Protein AF-A0A376P4E6-F1 (afdb_monomer)

Radius of gyration: 23.2 Å; Cα contacts (8 Å, |Δi|>4): 238; chains: 1; bounding box: 49×42×71 Å

Mean predicted aligned error: 12.12 Å

Organism: Escherichia coli (NCBI:txid562)

Nearest PDB structures (foldseek):
  1id1-assembly1_B  TM=9.790E-01  e=9.987E-16  Escherichia coli
  5bki-assembly1_A  TM=5.751E-01  e=8.518E-11  Methanothermobacter thermautotrophicus
  8djb-assembly1_A  TM=5.563E-01  e=1.563E-10  Methanothermobacter thermautotrophicus
  2fy8-assembly1_B  TM=8.900E-01  e=3.506E-06  Methanothermobacter thermautotrophicus
  4g65-assembly1_B  TM=8.650E-01  e=2.039E-05  Vibrio vulnificus CMCP6

Structure (mmCIF, N/CA/C/O backbone):
data_AF-A0A376P4E6-F1
#
_entry.id   AF-A0A376P4E6-F1
#
loop_
_atom_site.group_PDB
_atom_site.id
_atom_site.type_symbol
_atom_site.label_atom_id
_atom_site.label_alt_id
_atom_site.label_comp_id
_atom_site.label_asym_id
_atom_site.label_entity_id
_atom_site.label_seq_id
_atom_site.pdbx_PDB_ins_code
_atom_site.Cartn_x
_atom_site.Cartn_y
_atom_site.Cartn_z
_atom_site.occupancy
_atom_site.B_iso_or_equiv
_atom_site.auth_seq_id
_atom_site.auth_comp_id
_atom_site.auth_asym_id
_atom_site.auth_atom_id
_atom_site.pdbx_PDB_model_num
ATOM 1 N N . MET A 1 1 ? 19.176 -7.764 -34.839 1.00 84.12 1 MET A N 1
ATOM 2 C CA . MET A 1 1 ? 20.233 -7.385 -33.876 1.00 84.12 1 MET A CA 1
ATOM 3 C C . MET A 1 1 ? 20.511 -5.886 -33.895 1.00 84.12 1 MET A C 1
ATOM 5 O O . MET A 1 1 ? 20.269 -5.263 -32.879 1.00 84.12 1 MET A O 1
ATOM 9 N N . THR A 1 2 ? 20.888 -5.282 -35.027 1.00 88.38 2 THR A N 1
ATOM 10 C CA . THR A 1 2 ? 21.211 -3.839 -35.144 1.00 88.38 2 THR A CA 1
ATOM 11 C C . THR A 1 2 ? 20.089 -2.891 -34.699 1.00 88.38 2 THR A C 1
ATOM 13 O O . THR A 1 2 ? 20.332 -1.985 -33.915 1.00 88.38 2 THR A O 1
ATOM 16 N N . ALA A 1 3 ? 18.842 -3.131 -35.126 1.00 87.06 3 ALA A N 1
ATOM 17 C CA . ALA A 1 3 ? 17.702 -2.308 -34.703 1.00 87.06 3 ALA A CA 1
ATOM 18 C C . ALA A 1 3 ? 17.392 -2.448 -33.201 1.00 87.06 3 ALA A C 1
ATOM 20 O O . ALA A 1 3 ? 17.096 -1.463 -32.541 1.00 87.06 3 ALA A O 1
ATOM 21 N N . PHE A 1 4 ? 17.505 -3.664 -32.658 1.00 89.06 4 PHE A N 1
ATOM 22 C CA . PHE A 1 4 ? 17.272 -3.941 -31.238 1.00 89.06 4 PHE A CA 1
ATOM 23 C C . PHE A 1 4 ? 18.336 -3.285 -30.348 1.00 89.06 4 PHE A C 1
ATOM 25 O O . PHE A 1 4 ? 18.002 -2.666 -29.345 1.00 89.06 4 PHE A O 1
ATOM 32 N N . TYR A 1 5 ? 19.602 -3.369 -30.761 1.00 92.25 5 TYR A N 1
ATOM 33 C CA . TYR A 1 5 ? 20.725 -2.678 -30.132 1.00 92.25 5 TYR A CA 1
ATOM 34 C C . TYR A 1 5 ? 20.514 -1.155 -30.131 1.00 92.25 5 TYR A C 1
ATOM 36 O O . TYR A 1 5 ? 20.486 -0.552 -29.064 1.00 92.25 5 TYR A O 1
ATOM 44 N N . PHE A 1 6 ? 20.206 -0.563 -31.293 1.00 90.75 6 PHE A N 1
ATOM 45 C CA . PHE A 1 6 ? 1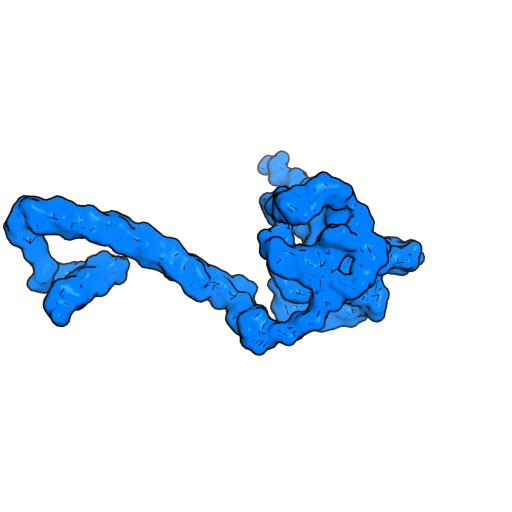9.899 0.867 -31.403 1.00 90.75 6 PHE A CA 1
ATOM 46 C C . PHE A 1 6 ? 18.735 1.289 -30.491 1.00 90.75 6 PHE A C 1
ATOM 48 O O . PHE A 1 6 ? 18.802 2.328 -29.834 1.00 90.75 6 PHE A O 1
ATOM 55 N N . SER A 1 7 ? 17.671 0.480 -30.409 1.00 87.81 7 SER A N 1
ATOM 56 C CA . SER A 1 7 ? 16.542 0.748 -29.513 1.00 87.81 7 SER A CA 1
ATOM 57 C C . SER A 1 7 ? 16.945 0.735 -28.039 1.00 87.81 7 SER A C 1
ATOM 59 O O . SER A 1 7 ? 16.553 1.647 -27.316 1.00 87.81 7 SER A O 1
ATOM 61 N N . ILE A 1 8 ? 17.729 -0.255 -27.597 1.00 88.19 8 ILE A N 1
ATOM 62 C CA . ILE A 1 8 ? 18.174 -0.356 -26.200 1.00 88.19 8 ILE A CA 1
ATOM 63 C C . ILE A 1 8 ? 19.021 0.853 -25.809 1.00 88.19 8 ILE A C 1
ATOM 65 O O . ILE A 1 8 ? 18.739 1.465 -24.786 1.00 88.19 8 ILE A O 1
ATOM 69 N N . GLU A 1 9 ? 20.003 1.236 -26.622 1.00 89.50 9 GLU A N 1
ATOM 70 C CA . GLU A 1 9 ? 20.914 2.343 -26.295 1.00 89.50 9 GLU A CA 1
ATOM 71 C C . GLU A 1 9 ? 20.232 3.700 -26.266 1.00 89.50 9 GLU A C 1
ATOM 73 O O . GLU A 1 9 ? 20.570 4.574 -25.464 1.00 89.50 9 GLU A O 1
ATOM 78 N N . THR A 1 10 ? 19.255 3.861 -27.152 1.00 87.69 10 THR A N 1
ATOM 79 C CA . THR A 1 10 ? 18.413 5.046 -27.217 1.00 87.69 10 THR A CA 1
ATOM 80 C C . THR A 1 10 ? 17.489 5.117 -25.995 1.00 87.69 10 THR A C 1
ATOM 82 O O . THR A 1 10 ? 17.371 6.171 -25.373 1.00 87.69 10 THR A O 1
ATOM 85 N N . MET A 1 11 ? 16.871 3.996 -25.600 1.00 84.38 11 MET A N 1
ATOM 86 C CA . MET A 1 11 ? 16.003 3.909 -24.416 1.00 84.38 11 MET A CA 1
ATOM 87 C C . MET A 1 11 ? 16.770 4.060 -23.098 1.00 84.38 11 MET A C 1
ATOM 89 O O . MET A 1 11 ? 16.261 4.680 -22.169 1.00 84.38 11 MET A O 1
ATOM 93 N N . SER A 1 12 ? 17.992 3.530 -23.011 1.00 84.00 12 SER A N 1
ATOM 94 C CA . SER A 1 12 ? 18.867 3.667 -21.843 1.00 84.00 12 SER A CA 1
ATOM 95 C C . SER A 1 12 ? 19.575 5.019 -21.778 1.00 84.00 12 SER A C 1
ATOM 97 O O . SER A 1 12 ? 20.370 5.241 -20.866 1.00 84.00 12 SER A O 1
ATOM 99 N N . THR A 1 13 ? 19.310 5.921 -22.730 1.00 86.06 13 THR A N 1
ATOM 100 C CA . THR A 1 13 ? 19.919 7.258 -22.845 1.00 86.06 13 THR A CA 1
ATOM 101 C C . THR A 1 13 ? 21.449 7.250 -22.990 1.00 86.06 13 THR A C 1
ATOM 103 O O . THR A 1 13 ? 22.102 8.242 -22.685 1.00 86.06 13 THR A O 1
ATOM 106 N N . VAL A 1 14 ? 22.029 6.139 -23.466 1.00 91.38 14 VAL A N 1
ATOM 107 C CA . VAL A 1 14 ? 23.483 6.000 -23.675 1.00 91.38 14 VAL A CA 1
ATOM 108 C C . VAL A 1 14 ? 23.898 6.670 -24.982 1.00 91.38 14 VAL A C 1
ATOM 110 O O . VAL A 1 14 ? 24.756 7.545 -24.973 1.00 91.38 14 VAL A O 1
ATOM 113 N N . GLY A 1 15 ? 23.268 6.264 -26.093 1.00 88.06 15 GLY A N 1
ATOM 114 C CA . GLY A 1 15 ? 23.436 6.866 -27.418 1.00 88.06 15 GLY A CA 1
ATOM 115 C C . GLY A 1 15 ? 24.882 6.969 -27.917 1.00 88.06 15 GLY A C 1
ATOM 116 O O . GLY A 1 15 ? 25.361 8.080 -28.132 1.00 88.06 15 GLY A O 1
ATOM 117 N N . TYR A 1 16 ? 25.563 5.845 -28.175 1.00 91.38 16 TYR A N 1
ATOM 118 C CA . TYR A 1 16 ? 26.946 5.868 -28.688 1.00 91.38 16 TYR A CA 1
ATOM 119 C C . TYR A 1 16 ? 27.101 6.575 -30.042 1.00 91.38 16 TYR A C 1
ATOM 121 O O . TYR A 1 16 ? 28.196 7.031 -30.372 1.00 91.38 16 TYR A O 1
ATOM 129 N N . GLY A 1 17 ? 26.018 6.688 -30.818 1.00 89.06 17 GLY A N 1
ATOM 130 C CA . GLY A 1 17 ? 26.009 7.408 -32.093 1.00 89.06 17 GLY A CA 1
ATOM 131 C C . GLY A 1 17 ? 26.655 6.640 -33.249 1.00 89.06 17 GLY A C 1
ATOM 132 O O . GLY A 1 17 ? 26.939 7.223 -34.292 1.00 89.06 17 GLY A O 1
ATOM 133 N N . ASP A 1 18 ? 26.870 5.340 -33.081 1.00 92.25 18 ASP A N 1
ATOM 134 C CA . ASP A 1 18 ? 27.355 4.412 -34.104 1.00 92.25 18 ASP A CA 1
ATOM 135 C C . ASP A 1 18 ? 26.270 4.047 -35.137 1.00 92.25 18 ASP A C 1
ATOM 137 O O . ASP A 1 18 ? 26.575 3.779 -36.300 1.00 92.25 18 ASP A O 1
ATOM 141 N N . ILE A 1 19 ? 24.996 4.099 -34.742 1.00 91.88 19 ILE A N 1
ATOM 142 C CA . ILE A 1 19 ? 23.830 3.971 -35.620 1.00 91.88 19 ILE A CA 1
ATOM 143 C C . ILE A 1 19 ? 22.987 5.238 -35.498 1.00 91.88 19 ILE A C 1
ATOM 145 O O . ILE A 1 19 ? 22.515 5.583 -34.418 1.00 91.88 19 ILE A O 1
ATOM 149 N N . VAL A 1 20 ? 22.763 5.927 -36.620 1.00 91.69 20 VAL A N 1
ATOM 150 C CA . VAL A 1 20 ? 21.999 7.182 -36.658 1.00 91.69 20 VAL A CA 1
ATOM 151 C C . VAL A 1 20 ? 21.041 7.232 -37.852 1.00 91.69 20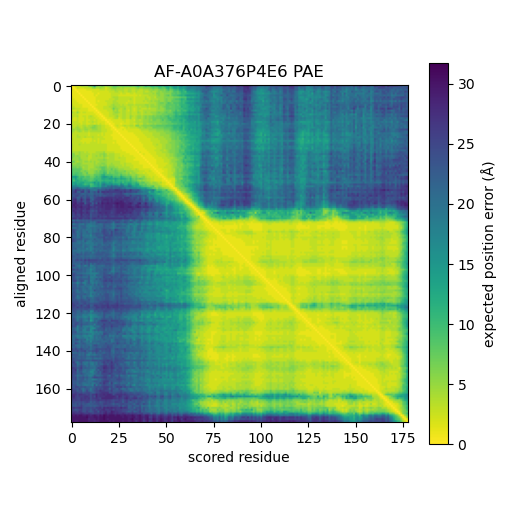 VAL A C 1
ATOM 153 O O . VAL A 1 20 ? 21.363 6.724 -38.930 1.00 91.69 20 VAL A O 1
ATOM 156 N N . PRO A 1 21 ? 19.857 7.856 -37.708 1.00 91.19 21 PRO A N 1
ATOM 157 C CA . PRO A 1 21 ? 18.937 8.047 -38.822 1.00 91.19 21 PRO A CA 1
ATOM 158 C C . PRO A 1 21 ? 19.504 9.047 -39.841 1.00 91.19 21 PRO A C 1
ATOM 160 O O . PRO A 1 21 ? 19.729 10.226 -39.546 1.00 91.19 21 PRO A O 1
ATOM 163 N N . VAL A 1 22 ? 19.707 8.574 -41.071 1.00 93.88 22 VAL A N 1
ATOM 164 C CA . VAL A 1 22 ? 20.304 9.371 -42.155 1.00 93.88 22 VAL A CA 1
ATOM 165 C C . VAL A 1 22 ? 19.280 10.165 -42.970 1.00 93.88 22 VAL A C 1
ATOM 167 O O . VAL A 1 22 ? 19.623 11.221 -43.494 1.00 93.88 22 VAL A O 1
ATOM 170 N N . SER A 1 23 ? 18.025 9.707 -43.054 1.00 95.75 23 SER A N 1
ATOM 171 C CA . SER A 1 23 ? 16.950 10.413 -43.765 1.00 95.75 23 SER A CA 1
ATOM 172 C C . SER A 1 23 ? 16.075 11.240 -42.823 1.00 95.75 23 SER A C 1
ATOM 174 O O . SER A 1 23 ? 15.954 10.948 -41.633 1.00 95.75 23 SER A O 1
ATOM 176 N N . GLU A 1 24 ? 15.414 12.261 -43.367 1.00 94.00 24 GLU A N 1
ATOM 177 C CA . GLU A 1 24 ? 14.488 13.114 -42.612 1.00 94.00 24 GLU A CA 1
ATOM 178 C C . GLU A 1 24 ? 13.300 12.318 -42.048 1.00 94.00 24 GLU A C 1
ATOM 180 O O . GLU A 1 24 ? 12.954 12.452 -40.874 1.00 94.00 24 GLU A O 1
ATOM 185 N N . SER A 1 25 ? 12.743 11.400 -42.843 1.00 94.50 25 SER A N 1
ATOM 186 C CA . SER A 1 25 ? 11.669 10.506 -42.402 1.00 94.50 25 SER A CA 1
ATOM 187 C C . SER A 1 25 ? 12.111 9.566 -41.278 1.00 94.50 25 SER A C 1
ATOM 189 O O . SER A 1 25 ? 11.370 9.367 -40.316 1.00 94.50 25 SER A O 1
ATOM 191 N N . ALA A 1 26 ? 13.335 9.032 -41.353 1.00 91.88 26 ALA A N 1
ATOM 192 C CA . ALA A 1 26 ? 13.897 8.200 -40.296 1.00 91.88 26 ALA A CA 1
ATOM 193 C C . ALA A 1 26 ? 14.130 9.007 -39.013 1.00 91.88 26 ALA A C 1
ATOM 195 O O . ALA A 1 26 ? 13.860 8.501 -37.931 1.00 91.88 26 ALA A O 1
ATOM 196 N N . ARG A 1 27 ? 14.563 10.273 -39.114 1.00 93.38 27 ARG A N 1
ATOM 197 C CA . ARG A 1 27 ? 14.746 11.156 -37.949 1.00 93.38 27 ARG A CA 1
ATOM 198 C C . ARG A 1 27 ? 13.433 11.407 -37.218 1.00 93.38 27 ARG A C 1
ATOM 200 O O . ARG A 1 27 ? 13.384 11.239 -36.003 1.00 93.38 27 ARG A O 1
ATOM 207 N N . LEU A 1 28 ? 12.371 11.757 -37.946 1.00 95.44 28 LEU A N 1
ATOM 208 C CA . LEU A 1 28 ? 11.043 11.969 -37.358 1.00 95.44 28 LEU A CA 1
ATOM 209 C C . LEU A 1 28 ? 10.513 10.698 -36.684 1.00 95.44 28 LEU A C 1
ATOM 211 O O . LEU A 1 28 ? 10.008 10.753 -35.562 1.00 95.44 28 LEU A O 1
ATOM 215 N N . PHE A 1 29 ? 10.695 9.544 -37.328 1.00 92.69 29 PHE A N 1
ATOM 216 C CA . PHE A 1 29 ? 10.347 8.257 -36.738 1.00 92.69 29 PHE A CA 1
ATOM 217 C C . PHE A 1 29 ? 11.143 7.984 -35.452 1.00 92.69 29 PHE A C 1
ATOM 219 O O . PHE A 1 29 ? 10.548 7.717 -34.410 1.00 92.69 29 PHE A O 1
ATOM 226 N N . THR A 1 30 ? 12.470 8.125 -35.477 1.00 91.44 30 THR A N 1
ATOM 227 C CA . THR A 1 30 ? 13.335 7.930 -34.304 1.00 91.44 30 THR A CA 1
ATOM 228 C C . THR A 1 30 ? 12.948 8.845 -33.141 1.00 91.44 30 THR A C 1
ATOM 230 O O . THR A 1 30 ? 12.875 8.370 -32.010 1.00 91.44 30 THR A O 1
ATOM 233 N N . ILE A 1 31 ? 12.635 10.121 -33.398 1.00 92.62 31 ILE A N 1
ATOM 234 C CA . ILE A 1 31 ? 12.167 11.061 -32.365 1.00 92.62 31 ILE A CA 1
ATOM 235 C C . ILE A 1 31 ? 10.884 10.545 -31.700 1.00 92.62 31 ILE A C 1
ATOM 237 O O . ILE A 1 31 ? 10.791 10.543 -30.473 1.00 92.62 31 ILE A O 1
ATOM 241 N N . SER A 1 32 ? 9.917 10.056 -32.485 1.00 92.88 32 SER A N 1
ATOM 242 C CA . SER A 1 32 ? 8.677 9.498 -31.927 1.00 92.88 32 SER A CA 1
ATOM 243 C C . SER A 1 32 ? 8.934 8.268 -31.045 1.00 92.88 32 SER A C 1
ATOM 245 O O . SER A 1 32 ? 8.389 8.176 -29.945 1.00 92.88 32 SER A O 1
ATOM 247 N N . VAL A 1 33 ? 9.838 7.374 -31.468 1.00 88.69 33 VAL A N 1
ATOM 248 C CA . VAL A 1 33 ? 10.219 6.177 -30.704 1.00 88.69 33 VAL A CA 1
ATOM 249 C C . VAL A 1 33 ? 10.932 6.543 -29.404 1.00 88.69 33 VAL A C 1
ATOM 251 O O . VAL A 1 33 ? 10.656 5.921 -28.383 1.00 88.69 33 VAL A O 1
ATOM 254 N N . ILE A 1 34 ? 11.805 7.556 -29.408 1.00 90.44 34 ILE A N 1
ATOM 255 C CA . ILE A 1 34 ? 12.483 8.047 -28.197 1.00 90.44 34 ILE A CA 1
ATOM 256 C C . ILE A 1 34 ? 11.461 8.508 -27.159 1.00 90.44 34 ILE A C 1
ATOM 258 O O . ILE A 1 34 ? 11.499 8.057 -26.016 1.00 90.44 34 ILE A O 1
ATOM 262 N N . ILE A 1 35 ? 10.532 9.382 -27.559 1.00 90.69 35 ILE A N 1
ATOM 263 C CA . ILE A 1 35 ? 9.545 9.966 -26.644 1.00 90.69 35 ILE A CA 1
ATOM 264 C C . ILE A 1 35 ? 8.664 8.863 -26.048 1.00 90.69 35 ILE A C 1
ATOM 266 O O . ILE A 1 35 ? 8.563 8.749 -24.827 1.00 90.69 35 ILE A O 1
ATOM 270 N N . SER A 1 36 ? 8.076 8.007 -26.890 1.00 89.62 36 SER A N 1
ATOM 271 C CA . SER A 1 36 ? 7.239 6.901 -26.414 1.00 89.62 36 SER A CA 1
ATOM 272 C C . SER A 1 36 ? 8.034 5.891 -25.581 1.00 89.62 36 SER A C 1
ATOM 274 O O . SER A 1 36 ? 7.551 5.425 -24.549 1.00 89.62 36 SER A O 1
ATOM 276 N N . GLY A 1 37 ? 9.261 5.577 -25.999 1.00 85.19 37 GLY A N 1
ATOM 277 C CA . GLY A 1 37 ? 10.136 4.617 -25.337 1.00 85.19 37 GLY A CA 1
ATOM 278 C C . GLY A 1 37 ? 10.527 5.048 -23.929 1.00 85.19 37 GLY A C 1
ATOM 279 O O . GLY A 1 37 ? 10.409 4.246 -23.006 1.00 85.19 37 GLY A O 1
ATOM 280 N N . ILE A 1 38 ? 10.910 6.315 -23.739 1.00 86.06 38 ILE A N 1
ATOM 281 C CA . ILE A 1 38 ? 11.251 6.865 -22.419 1.00 86.06 38 ILE A CA 1
ATOM 282 C C . ILE A 1 38 ? 10.035 6.834 -21.486 1.00 86.06 38 ILE A C 1
ATOM 284 O O . ILE A 1 38 ? 10.164 6.412 -20.338 1.00 86.06 38 ILE A O 1
ATOM 288 N N . THR A 1 39 ? 8.844 7.224 -21.956 1.00 86.69 39 THR A N 1
ATOM 289 C CA . THR A 1 39 ? 7.623 7.198 -21.128 1.00 86.69 39 THR A CA 1
ATOM 290 C C . THR A 1 39 ? 7.269 5.781 -20.676 1.00 86.69 39 THR A C 1
ATOM 292 O O . THR A 1 39 ? 7.014 5.551 -19.490 1.00 86.69 39 THR A O 1
ATOM 295 N N . VAL A 1 40 ? 7.280 4.816 -21.599 1.00 88.12 40 VAL A N 1
ATOM 296 C CA . VAL A 1 40 ? 6.997 3.408 -21.282 1.00 88.12 40 VAL A CA 1
ATOM 297 C C . VAL A 1 40 ? 8.059 2.841 -20.345 1.00 88.12 40 VAL A C 1
ATOM 299 O O . VAL A 1 40 ? 7.722 2.163 -19.376 1.00 88.12 40 VAL A O 1
ATOM 302 N N . PHE A 1 41 ? 9.335 3.142 -20.586 1.00 84.75 41 PHE A N 1
ATOM 303 C CA . PHE A 1 41 ? 10.430 2.664 -19.750 1.00 84.75 41 PHE A CA 1
ATOM 304 C C . PHE A 1 41 ? 10.353 3.226 -18.326 1.00 84.75 41 PHE A C 1
ATOM 306 O O . PHE A 1 41 ? 10.405 2.456 -17.369 1.00 84.75 41 PHE A O 1
ATOM 313 N N . ALA A 1 42 ? 10.158 4.538 -18.170 1.00 83.50 42 ALA A N 1
ATOM 314 C CA . ALA A 1 42 ? 10.063 5.188 -16.864 1.00 83.50 42 ALA A CA 1
ATOM 315 C C . ALA A 1 42 ? 8.889 4.644 -16.034 1.00 83.50 42 ALA A C 1
ATOM 317 O O . ALA A 1 42 ? 9.061 4.287 -14.870 1.00 83.50 42 ALA A O 1
ATOM 318 N N . THR A 1 43 ? 7.708 4.514 -16.644 1.00 83.44 43 THR A N 1
ATOM 319 C CA . THR A 1 43 ? 6.524 3.964 -15.963 1.00 83.44 43 THR A CA 1
ATOM 320 C C . THR A 1 43 ? 6.699 2.485 -15.610 1.00 83.44 43 THR A C 1
ATOM 322 O O . THR A 1 43 ? 6.414 2.089 -14.480 1.00 83.44 43 THR A O 1
ATOM 325 N N . SER A 1 44 ? 7.258 1.680 -16.520 1.00 86.25 44 SER A N 1
ATOM 326 C CA . SER A 1 44 ? 7.558 0.262 -16.265 1.00 86.25 44 SER A CA 1
ATOM 327 C C . SER A 1 44 ? 8.577 0.086 -15.139 1.00 86.25 44 SER A C 1
ATOM 329 O O . SER A 1 44 ? 8.405 -0.781 -14.285 1.00 86.25 44 SER A O 1
ATOM 331 N N . MET A 1 45 ? 9.609 0.934 -15.088 1.00 84.69 45 MET A N 1
ATOM 332 C CA . MET A 1 45 ? 10.604 0.947 -14.014 1.00 84.69 45 MET A CA 1
ATOM 333 C C . MET A 1 45 ? 9.932 1.172 -12.656 1.00 84.69 45 MET A C 1
ATOM 335 O O . MET A 1 45 ? 10.178 0.420 -11.715 1.00 84.69 45 MET A O 1
ATOM 339 N N . THR A 1 46 ? 9.023 2.145 -12.553 1.00 79.50 46 THR A N 1
ATOM 340 C CA . THR A 1 46 ? 8.245 2.376 -11.328 1.00 79.50 46 THR A CA 1
ATOM 341 C C . THR A 1 46 ? 7.349 1.188 -10.977 1.00 79.50 46 THR A C 1
ATOM 343 O O . THR A 1 46 ? 7.260 0.835 -9.805 1.00 79.50 46 THR A O 1
ATOM 346 N N . SER A 1 47 ? 6.715 0.527 -11.945 1.00 78.56 47 SER A N 1
ATOM 347 C CA . SER A 1 47 ? 5.885 -0.655 -11.670 1.00 78.56 47 SER A CA 1
ATOM 348 C C . SER A 1 47 ? 6.695 -1.880 -11.229 1.00 78.56 47 SER A C 1
ATOM 350 O O . SER A 1 47 ? 6.227 -2.638 -10.384 1.00 78.56 47 SER A O 1
ATOM 352 N N . ILE A 1 48 ? 7.903 -2.073 -11.766 1.00 80.88 48 ILE A N 1
ATOM 353 C CA . ILE A 1 48 ? 8.782 -3.211 -11.444 1.00 80.88 48 ILE A CA 1
ATOM 354 C C . ILE A 1 48 ? 9.513 -2.977 -10.117 1.00 80.88 48 ILE A C 1
ATOM 356 O O . ILE A 1 48 ? 9.518 -3.841 -9.241 1.00 80.88 48 ILE A O 1
ATOM 360 N N . PHE A 1 49 ? 10.123 -1.803 -9.950 1.00 79.50 49 PHE A N 1
ATOM 361 C CA . PHE A 1 49 ? 10.950 -1.488 -8.784 1.00 79.50 49 PHE A CA 1
ATOM 362 C C . PHE A 1 49 ? 10.181 -0.810 -7.655 1.00 79.50 49 PHE A C 1
ATOM 364 O O . PHE A 1 49 ? 10.624 -0.872 -6.514 1.00 79.50 49 PHE A O 1
ATOM 371 N N . GLY A 1 50 ? 9.018 -0.213 -7.919 1.00 71.81 50 GLY A N 1
ATOM 372 C CA . GLY A 1 50 ? 8.160 0.376 -6.889 1.00 71.81 50 GLY A CA 1
ATOM 373 C C . GLY A 1 50 ? 7.826 -0.611 -5.767 1.00 71.81 50 GLY A C 1
ATOM 374 O O . GLY A 1 50 ? 8.055 -0.278 -4.604 1.00 71.81 50 GLY A O 1
ATOM 375 N N . PRO A 1 51 ? 7.379 -1.844 -6.073 1.00 66.25 51 PRO A N 1
ATOM 376 C CA . PRO A 1 51 ? 7.203 -2.885 -5.068 1.00 66.25 51 PRO A CA 1
ATOM 377 C C . PRO A 1 51 ? 8.503 -3.238 -4.342 1.00 66.25 51 PRO A C 1
ATOM 379 O O . PRO A 1 51 ? 8.467 -3.447 -3.138 1.00 66.25 51 PRO A O 1
ATOM 382 N N . LEU A 1 52 ? 9.653 -3.269 -5.023 1.00 65.56 52 LEU A N 1
ATOM 383 C CA . LEU A 1 52 ? 10.947 -3.567 -4.395 1.00 65.56 52 LEU A CA 1
ATOM 384 C C . LEU A 1 52 ? 11.347 -2.493 -3.369 1.00 65.56 52 LEU A C 1
ATOM 386 O O . LEU A 1 52 ? 11.702 -2.817 -2.240 1.00 65.56 52 LEU A O 1
ATOM 390 N N . ILE A 1 53 ? 11.233 -1.218 -3.753 1.00 68.50 53 ILE A N 1
ATOM 391 C CA . ILE A 1 53 ? 11.564 -0.052 -2.920 1.00 68.50 53 ILE A CA 1
ATOM 392 C C . ILE A 1 53 ? 10.605 0.056 -1.728 1.00 68.50 53 ILE A C 1
ATOM 394 O O . ILE A 1 53 ? 11.019 0.418 -0.632 1.00 68.50 53 ILE A O 1
ATOM 398 N N . ARG A 1 54 ? 9.330 -0.308 -1.912 1.00 59.00 54 ARG A N 1
ATOM 399 C CA . ARG A 1 54 ? 8.313 -0.333 -0.847 1.00 59.00 54 ARG A CA 1
ATOM 400 C C . ARG A 1 54 ? 8.379 -1.583 0.050 1.00 59.00 54 ARG A C 1
ATOM 402 O O . ARG A 1 54 ? 7.446 -1.822 0.809 1.00 59.00 54 ARG A O 1
ATOM 409 N N . GLY A 1 55 ? 9.416 -2.423 -0.061 1.00 56.34 55 GLY A N 1
ATOM 410 C CA . GLY A 1 55 ? 9.536 -3.672 0.714 1.00 56.34 55 GLY A CA 1
ATOM 411 C C . GLY A 1 55 ? 8.548 -4.780 0.304 1.00 56.34 55 GLY A C 1
ATOM 412 O O . GLY A 1 55 ? 8.442 -5.819 0.953 1.00 56.34 55 GLY A O 1
ATOM 413 N N . GLY A 1 56 ? 7.833 -4.595 -0.805 1.00 53.72 56 GLY A N 1
ATOM 414 C CA . GLY A 1 56 ? 6.799 -5.478 -1.339 1.00 53.72 56 GLY A CA 1
ATOM 415 C C . GLY A 1 56 ? 7.299 -6.806 -1.912 1.00 53.72 56 GLY A C 1
ATOM 416 O O . GLY A 1 56 ? 6.476 -7.684 -2.169 1.00 53.72 56 GLY A O 1
ATOM 417 N N . PHE A 1 57 ? 8.613 -7.012 -2.067 1.00 49.97 57 PHE A N 1
ATOM 418 C CA . PHE A 1 57 ? 9.140 -8.316 -2.496 1.00 49.97 57 PHE A CA 1
ATOM 419 C C . PHE A 1 57 ? 8.852 -9.414 -1.452 1.00 49.97 57 PHE A C 1
ATOM 421 O O . PHE A 1 57 ? 8.477 -10.527 -1.818 1.00 49.97 57 PHE A O 1
ATOM 428 N N . ASN A 1 58 ? 8.878 -9.080 -0.151 1.00 47.53 58 ASN A N 1
ATOM 429 C CA . ASN A 1 58 ? 8.432 -10.002 0.903 1.00 47.53 58 ASN A CA 1
ATOM 430 C C . ASN A 1 58 ? 6.912 -10.238 0.874 1.00 47.53 58 ASN A C 1
ATOM 432 O O . ASN A 1 58 ? 6.466 -11.333 1.206 1.00 47.53 58 ASN A O 1
ATOM 436 N N . LYS A 1 59 ? 6.119 -9.254 0.426 1.00 50.19 59 LYS A N 1
ATOM 437 C CA . LYS A 1 59 ? 4.645 -9.318 0.362 1.00 50.19 59 LYS A CA 1
ATOM 438 C C . LYS A 1 59 ? 4.137 -10.313 -0.696 1.00 50.19 59 LYS A C 1
ATOM 440 O O . LYS A 1 59 ? 3.040 -10.844 -0.543 1.00 50.19 59 LYS A O 1
ATOM 445 N N . LEU A 1 60 ? 4.924 -10.577 -1.750 1.00 47.22 60 LEU A N 1
ATOM 446 C CA . LEU A 1 60 ? 4.591 -11.553 -2.802 1.00 47.22 60 LEU A CA 1
ATOM 447 C C . LEU A 1 60 ? 5.019 -12.987 -2.440 1.00 47.22 60 LEU A C 1
ATOM 449 O O . LEU A 1 60 ? 4.368 -13.943 -2.851 1.00 47.22 60 LEU A O 1
ATOM 453 N N . VAL A 1 61 ? 6.098 -13.137 -1.663 1.00 46.88 61 VAL A N 1
ATOM 454 C CA . VAL A 1 61 ? 6.676 -14.446 -1.303 1.00 46.88 61 VAL A CA 1
ATOM 455 C C . VAL A 1 61 ? 6.106 -14.994 0.009 1.00 46.88 61 VAL A C 1
ATOM 457 O O . VAL A 1 61 ? 5.860 -16.194 0.119 1.00 46.88 61 VAL A O 1
ATOM 460 N N . LYS A 1 62 ? 5.844 -14.140 1.003 1.00 44.84 62 LYS A N 1
ATOM 461 C CA . LYS A 1 62 ? 5.219 -14.534 2.271 1.00 44.84 62 LYS A CA 1
ATOM 462 C C . LYS A 1 62 ? 3.752 -14.137 2.263 1.00 44.84 62 LYS A C 1
ATOM 464 O O . LYS A 1 62 ? 3.355 -13.094 2.777 1.00 44.84 62 LYS A O 1
ATOM 469 N N . GLY A 1 63 ? 2.925 -15.009 1.699 1.00 44.16 63 GLY A N 1
ATOM 470 C CA . GLY A 1 63 ? 1.489 -14.997 1.943 1.00 44.16 63 GLY A CA 1
ATOM 471 C C . GLY A 1 63 ? 1.183 -15.365 3.397 1.00 44.16 63 GLY A C 1
ATOM 472 O O . GLY A 1 63 ? 0.662 -16.445 3.652 1.00 44.16 63 GLY A O 1
ATOM 473 N N . ASN A 1 64 ? 1.484 -14.486 4.357 1.00 49.12 64 ASN A N 1
ATOM 474 C CA . ASN A 1 64 ? 0.855 -14.574 5.670 1.00 49.12 64 ASN A CA 1
ATOM 475 C C . ASN A 1 64 ? -0.608 -14.168 5.485 1.00 49.12 64 ASN A C 1
ATOM 477 O O . ASN A 1 64 ? -0.960 -12.992 5.401 1.00 49.12 64 ASN A O 1
ATOM 481 N N . ASN A 1 65 ? -1.462 -15.179 5.341 1.00 48.56 65 ASN A N 1
ATOM 482 C CA . ASN A 1 65 ? -2.911 -15.060 5.236 1.00 48.56 65 ASN A CA 1
ATOM 483 C C . ASN A 1 65 ? -3.518 -14.706 6.606 1.00 48.56 65 ASN A C 1
ATOM 485 O O . ASN A 1 65 ? -4.329 -15.445 7.154 1.00 48.56 65 ASN A O 1
ATOM 489 N N . HIS A 1 66 ? -3.141 -13.559 7.172 1.00 58.72 66 HIS A N 1
ATOM 490 C CA . HIS A 1 66 ? -3.897 -12.951 8.267 1.00 58.72 66 HIS A CA 1
ATOM 491 C C . HIS A 1 66 ? -5.122 -12.265 7.655 1.00 58.72 66 HIS A C 1
ATOM 493 O O . HIS A 1 66 ? -5.179 -11.049 7.485 1.00 58.72 66 HIS A O 1
ATOM 499 N N . THR A 1 67 ? -6.083 -13.074 7.208 1.00 60.25 67 THR A N 1
ATOM 500 C CA . THR A 1 67 ? -7.405 -12.587 6.824 1.00 60.25 67 THR A CA 1
ATOM 501 C C . THR A 1 67 ? -8.232 -12.406 8.081 1.00 60.25 67 THR A C 1
ATOM 503 O O . THR A 1 67 ? -8.408 -13.334 8.867 1.00 60.25 67 THR A O 1
ATOM 506 N N . MET A 1 68 ? -8.763 -11.208 8.271 1.00 74.06 68 MET A N 1
ATOM 507 C CA . MET A 1 68 ? -9.560 -10.890 9.441 1.00 74.06 68 MET A CA 1
ATOM 508 C C . MET A 1 68 ? -10.992 -11.420 9.247 1.00 74.06 68 MET A C 1
ATOM 510 O O . MET A 1 68 ? -11.675 -11.103 8.266 1.00 74.06 68 MET A O 1
ATOM 514 N N . HIS A 1 69 ? -11.459 -12.267 10.171 1.00 64.62 69 HIS A N 1
ATOM 515 C CA . HIS A 1 69 ? -12.767 -12.942 10.078 1.00 64.62 69 HIS A CA 1
ATOM 516 C C . HIS A 1 69 ? -13.866 -12.353 10.978 1.00 64.62 69 HIS A C 1
ATOM 518 O O . HIS A 1 69 ? -15.031 -12.733 10.836 1.00 64.62 69 HIS A O 1
ATOM 524 N N . ARG A 1 70 ? -13.522 -11.436 11.886 1.00 71.69 70 ARG A N 1
ATOM 525 C CA . ARG A 1 70 ? -14.451 -10.794 12.825 1.00 71.69 70 ARG A CA 1
ATOM 526 C C . ARG A 1 70 ? -15.421 -9.847 12.097 1.00 71.69 70 ARG A C 1
ATOM 528 O O . ARG A 1 70 ? -15.249 -9.491 10.930 1.00 71.69 70 ARG A O 1
ATOM 535 N N . LYS A 1 71 ? -16.500 -9.506 12.794 1.00 73.44 71 LYS A N 1
ATOM 536 C CA . LYS A 1 71 ? -17.511 -8.520 12.397 1.00 73.44 71 LYS A CA 1
ATOM 537 C C . LYS A 1 71 ? -17.582 -7.468 13.495 1.00 73.44 71 LYS A C 1
ATOM 539 O O . LYS A 1 71 ? -17.295 -7.799 14.644 1.00 73.44 71 LYS A O 1
ATOM 544 N N . ASP A 1 72 ? -18.014 -6.258 13.148 1.00 83.12 72 ASP A N 1
ATOM 545 C CA . ASP A 1 72 ? -18.231 -5.175 14.115 1.00 83.12 72 ASP A CA 1
ATOM 546 C C . ASP A 1 72 ? -16.953 -4.762 14.875 1.00 83.12 72 ASP A C 1
ATOM 548 O O . ASP A 1 72 ? -16.926 -4.595 16.093 1.00 83.12 72 ASP A O 1
ATOM 552 N N . HIS A 1 73 ? -15.859 -4.624 14.131 1.00 90.62 73 HIS A N 1
ATOM 553 C CA . HIS A 1 73 ? -14.553 -4.182 14.619 1.00 90.62 73 HIS A CA 1
ATOM 554 C C . HIS A 1 73 ? -14.184 -2.814 14.040 1.00 90.62 73 HIS A C 1
ATOM 556 O O . HIS A 1 73 ? -14.764 -2.357 13.051 1.00 90.62 73 HIS A O 1
ATOM 562 N N . PHE A 1 74 ? -13.199 -2.158 14.642 1.00 94.00 74 PHE A N 1
ATOM 563 C CA . PHE A 1 74 ? -12.599 -0.947 14.092 1.00 94.00 74 PHE A CA 1
ATOM 564 C C . PHE A 1 74 ? -11.378 -1.303 13.252 1.00 94.00 74 PHE A C 1
ATOM 566 O O . PHE A 1 74 ? -10.572 -2.140 13.654 1.00 94.00 74 PHE A O 1
ATOM 573 N N . ILE A 1 75 ? -11.220 -0.642 12.108 1.00 95.00 75 ILE A N 1
ATOM 574 C CA . ILE A 1 75 ? -9.977 -0.688 11.336 1.00 95.00 75 ILE A CA 1
ATOM 575 C C 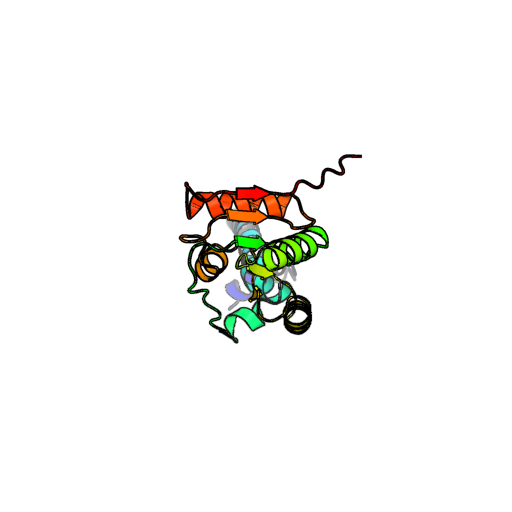. ILE A 1 75 ? -9.211 0.598 11.619 1.00 95.00 75 ILE A C 1
ATOM 577 O O . ILE A 1 75 ? -9.761 1.683 11.449 1.00 95.00 75 ILE A O 1
ATOM 581 N N . VAL A 1 76 ? -7.955 0.490 12.038 1.00 95.50 76 VAL A N 1
ATOM 582 C CA . VAL A 1 76 ? -7.054 1.634 12.206 1.00 95.50 76 VAL A CA 1
ATOM 583 C C . VAL A 1 76 ? -5.935 1.525 11.177 1.00 95.50 76 VAL A C 1
ATOM 585 O O . VAL A 1 76 ? -5.188 0.548 11.158 1.00 95.50 76 VAL A O 1
ATOM 588 N N . CYS A 1 77 ? -5.835 2.524 10.307 1.00 94.25 77 CYS A N 1
ATOM 589 C CA . CYS A 1 77 ? -4.815 2.620 9.273 1.00 94.25 77 CYS A CA 1
ATOM 590 C C . CYS A 1 77 ? -3.656 3.482 9.775 1.00 94.25 77 CYS A C 1
ATOM 592 O O . CYS A 1 77 ? -3.843 4.659 10.095 1.00 94.25 77 CYS A O 1
ATOM 594 N N . GLY A 1 78 ? -2.463 2.891 9.807 1.00 90.88 78 GLY A N 1
ATOM 595 C CA . GLY A 1 78 ? -1.235 3.540 10.248 1.00 90.88 78 GLY A CA 1
ATOM 596 C C . GLY A 1 78 ? -0.805 3.159 11.665 1.00 90.88 78 GLY A C 1
ATOM 597 O O . GLY A 1 78 ? -1.478 2.431 12.393 1.00 90.88 78 GLY A O 1
ATOM 598 N N . HIS A 1 79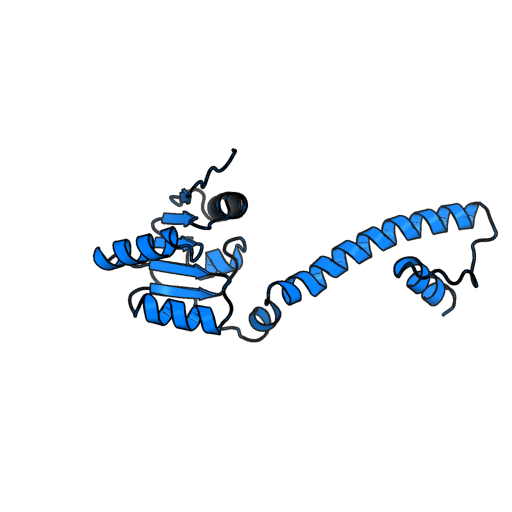 ? 0.369 3.661 12.036 1.00 90.81 79 HIS A N 1
ATOM 599 C CA . HIS A 1 79 ? 1.070 3.354 13.286 1.00 90.81 79 HIS A CA 1
ATOM 600 C C . HIS A 1 79 ? 1.625 4.622 13.959 1.00 90.81 79 HIS A C 1
ATOM 602 O O . HIS A 1 79 ? 2.574 4.550 14.739 1.00 90.81 79 HIS A O 1
ATOM 608 N N . SER A 1 80 ? 1.040 5.788 13.663 1.00 91.00 80 SER A N 1
ATOM 609 C CA . SER A 1 80 ? 1.385 7.046 14.328 1.00 91.00 80 SER A CA 1
ATOM 610 C C . SER A 1 80 ? 1.129 6.969 15.836 1.00 91.00 80 SER A C 1
ATOM 612 O O . SER A 1 80 ? 0.414 6.094 16.340 1.00 91.00 80 SER A O 1
ATOM 614 N N . ILE A 1 81 ? 1.651 7.943 16.582 1.00 90.00 81 ILE A N 1
ATOM 615 C CA . ILE A 1 81 ? 1.364 8.071 18.019 1.00 90.00 81 ILE A CA 1
ATOM 616 C C . ILE A 1 81 ? -0.153 8.177 18.257 1.00 90.00 81 ILE A C 1
ATOM 618 O O . ILE A 1 81 ? -0.679 7.560 19.188 1.00 90.00 81 ILE A O 1
ATOM 622 N N . LEU A 1 82 ? -0.867 8.909 17.393 1.00 92.00 82 LEU A N 1
ATOM 623 C CA . LEU A 1 82 ? -2.322 9.032 17.455 1.00 92.00 82 LEU A CA 1
ATOM 624 C C . LEU A 1 82 ? -3.009 7.686 17.196 1.00 92.00 82 LEU A C 1
ATOM 626 O O . LEU A 1 82 ? -3.917 7.316 17.945 1.00 92.00 82 LEU A O 1
ATOM 630 N N . ALA A 1 83 ? -2.558 6.938 16.186 1.00 93.12 83 ALA A N 1
ATOM 631 C CA . ALA A 1 83 ? -3.090 5.620 15.863 1.00 93.12 83 ALA A CA 1
ATOM 632 C C . ALA A 1 83 ? -2.922 4.663 17.048 1.00 93.12 83 ALA A C 1
ATOM 634 O O . ALA A 1 83 ? -3.903 4.093 17.523 1.00 93.12 83 ALA A O 1
ATOM 635 N N . ILE A 1 84 ? -1.708 4.560 17.594 1.00 92.19 84 ILE A N 1
ATOM 636 C CA . ILE A 1 84 ? -1.395 3.659 18.709 1.00 92.19 84 ILE A CA 1
ATOM 637 C C . ILE A 1 84 ? -2.232 3.997 19.945 1.00 92.19 84 ILE A C 1
ATOM 639 O O . ILE A 1 84 ? -2.846 3.109 20.535 1.00 92.19 84 ILE A O 1
ATOM 643 N N . ASN A 1 85 ? -2.313 5.273 20.324 1.00 92.38 85 ASN A N 1
ATOM 644 C CA . ASN A 1 85 ? -3.121 5.685 21.472 1.00 92.38 85 ASN A CA 1
ATOM 645 C C . ASN A 1 85 ? -4.613 5.402 21.252 1.00 92.38 85 ASN A C 1
ATOM 647 O O . ASN A 1 85 ? -5.302 4.977 22.180 1.00 92.38 85 ASN A O 1
ATOM 651 N N . THR A 1 86 ? -5.106 5.586 20.027 1.00 94.06 86 THR A N 1
ATOM 652 C CA . THR A 1 86 ? -6.496 5.277 19.673 1.00 94.06 86 THR A CA 1
ATOM 653 C C . THR A 1 86 ? -6.779 3.780 19.788 1.00 94.06 86 THR A C 1
ATOM 655 O O . THR A 1 86 ? -7.783 3.399 20.390 1.00 94.06 86 THR A O 1
ATOM 658 N N . ILE A 1 87 ? -5.876 2.927 19.291 1.00 93.31 87 ILE A N 1
ATOM 659 C CA . ILE A 1 87 ? -5.987 1.465 19.401 1.00 93.31 87 ILE A CA 1
ATOM 660 C C . ILE A 1 87 ? -6.038 1.046 20.875 1.00 93.31 87 ILE A C 1
ATOM 662 O O . ILE A 1 87 ? -6.938 0.312 21.278 1.00 93.31 87 ILE A O 1
ATOM 666 N N . LEU A 1 88 ? -5.128 1.564 21.707 1.00 91.06 88 LEU A N 1
ATOM 667 C CA . LEU A 1 88 ? -5.091 1.247 23.137 1.00 91.06 88 LEU A CA 1
ATOM 668 C C . LEU A 1 88 ? -6.385 1.659 23.856 1.00 91.06 88 LEU A C 1
ATOM 670 O O . LEU A 1 88 ? -6.913 0.887 24.654 1.00 91.06 88 LEU A O 1
ATOM 674 N N . GLN A 1 89 ? -6.938 2.839 23.557 1.00 92.31 89 GLN A N 1
ATOM 675 C CA . GLN A 1 89 ? -8.206 3.285 24.148 1.00 92.31 89 GLN A CA 1
ATOM 676 C C . GLN A 1 89 ? -9.411 2.458 23.686 1.00 92.31 89 GLN A C 1
ATOM 678 O O . GLN A 1 89 ? -10.326 2.210 24.473 1.00 92.31 89 GLN A O 1
ATOM 683 N N . LEU A 1 90 ? -9.442 2.041 22.418 1.00 92.31 90 LEU A N 1
ATOM 684 C CA . LEU A 1 90 ? -10.483 1.152 21.900 1.00 92.31 90 LEU A CA 1
ATOM 685 C C . LEU A 1 90 ? -10.413 -0.218 22.588 1.00 92.31 90 LEU A C 1
ATOM 687 O O . LEU A 1 90 ? -11.434 -0.695 23.087 1.00 92.31 90 LEU A O 1
ATOM 691 N N . ASN A 1 91 ? -9.210 -0.776 22.731 1.00 89.12 91 ASN A N 1
ATOM 692 C CA . ASN A 1 91 ? -8.982 -2.039 23.431 1.00 89.12 91 ASN A CA 1
ATOM 693 C C . ASN A 1 91 ? -9.396 -1.960 24.910 1.00 89.12 91 ASN A C 1
ATOM 695 O O . ASN A 1 91 ? -10.058 -2.865 25.413 1.00 89.12 91 ASN A O 1
ATOM 699 N N . GLN A 1 92 ? -9.087 -0.860 25.608 1.00 88.81 92 GLN A N 1
ATOM 700 C CA . GLN A 1 92 ? -9.527 -0.636 26.996 1.00 88.81 92 GLN A CA 1
ATOM 701 C C . GLN A 1 92 ? -11.056 -0.596 27.145 1.00 88.81 92 GLN A C 1
ATOM 703 O O . GLN A 1 92 ? -11.584 -0.935 28.202 1.00 88.81 92 GLN A O 1
ATOM 708 N N . ARG A 1 93 ? -11.781 -0.212 26.088 1.00 90.00 93 ARG A N 1
ATOM 709 C CA . ARG A 1 93 ? -13.253 -0.231 26.025 1.00 90.00 93 ARG A CA 1
ATOM 710 C C . ARG A 1 93 ? -13.812 -1.564 25.505 1.00 90.00 93 ARG A C 1
ATOM 712 O O . ARG A 1 93 ? -14.990 -1.630 25.148 1.00 90.00 93 ARG A O 1
ATOM 719 N N . GLY A 1 94 ? -12.976 -2.600 25.410 1.00 86.94 94 GLY A N 1
ATOM 720 C CA . GLY A 1 94 ? -13.350 -3.923 24.909 1.00 86.94 94 GLY A CA 1
ATOM 721 C C . GLY A 1 94 ? -13.753 -3.934 23.434 1.00 86.94 94 GLY A C 1
ATOM 722 O O . GLY A 1 94 ? -14.510 -4.807 23.019 1.00 86.94 94 GLY A O 1
ATOM 723 N N . GLN A 1 95 ? -13.320 -2.942 22.651 1.00 89.38 95 GLN A N 1
ATOM 724 C CA . GLN A 1 95 ? -13.581 -2.909 21.216 1.00 89.38 95 GLN A CA 1
ATOM 725 C C . GLN A 1 95 ? -12.500 -3.697 20.481 1.00 89.38 95 GLN A C 1
ATOM 727 O O . GLN A 1 95 ? -11.318 -3.537 20.769 1.00 89.38 95 GLN A O 1
ATOM 732 N N . ASN A 1 96 ? -12.903 -4.512 19.509 1.00 88.88 96 ASN A N 1
ATOM 733 C CA . ASN A 1 96 ? -11.964 -5.247 18.668 1.00 88.88 96 ASN A CA 1
ATOM 734 C C . ASN A 1 96 ? -11.355 -4.309 17.625 1.00 88.88 96 ASN A C 1
ATOM 736 O O . ASN A 1 96 ? -12.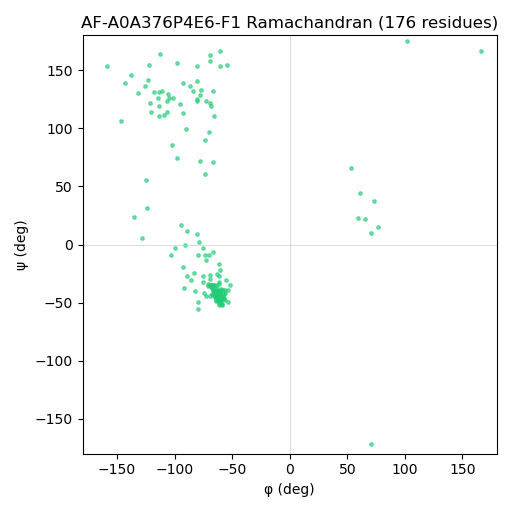091 -3.583 16.946 1.00 88.88 96 ASN A O 1
ATOM 740 N N . VAL A 1 97 ? -10.033 -4.360 17.468 1.00 91.75 97 VAL A N 1
ATOM 741 C CA . VAL A 1 97 ? -9.309 -3.500 16.530 1.00 91.75 97 VAL A CA 1
ATOM 742 C C . VAL A 1 97 ? -8.457 -4.331 15.581 1.00 91.75 97 VAL A C 1
ATOM 744 O O . VAL A 1 97 ? -7.767 -5.266 15.980 1.00 91.75 97 VAL A O 1
ATOM 747 N N . THR A 1 98 ? -8.491 -3.961 14.308 1.00 93.12 98 THR A N 1
ATOM 748 C CA . THR A 1 98 ? -7.582 -4.459 13.279 1.00 93.12 98 THR A CA 1
ATOM 749 C C . THR A 1 98 ? -6.730 -3.301 12.797 1.00 93.12 98 THR A C 1
ATOM 751 O O . THR A 1 98 ? -7.252 -2.260 12.401 1.00 93.12 98 THR A O 1
ATOM 754 N N . VAL A 1 99 ? -5.418 -3.473 12.837 1.00 93.62 99 VAL A N 1
ATOM 755 C CA . VAL A 1 99 ? -4.443 -2.446 12.479 1.00 93.62 99 VAL A CA 1
ATOM 756 C C . VAL A 1 99 ? -3.842 -2.790 11.129 1.00 93.62 99 VAL A C 1
ATOM 758 O O . VAL A 1 99 ? -3.378 -3.908 10.931 1.00 93.62 99 VAL A O 1
ATOM 761 N N . ILE A 1 100 ? -3.827 -1.838 10.202 1.00 93.81 100 ILE A N 1
ATOM 762 C CA . ILE A 1 100 ? -3.126 -1.978 8.923 1.00 93.81 100 ILE A CA 1
ATOM 763 C C . ILE A 1 100 ? -1.883 -1.100 8.972 1.00 93.81 100 ILE A C 1
ATOM 765 O O . ILE A 1 100 ? -1.981 0.108 9.196 1.00 93.81 100 ILE A O 1
ATOM 769 N N . SER A 1 101 ? -0.714 -1.695 8.756 1.00 91.62 101 SER A N 1
ATOM 770 C CA . SER A 1 101 ? 0.558 -0.975 8.798 1.00 91.62 101 SER A CA 1
ATOM 771 C C . SER A 1 101 ? 1.522 -1.491 7.737 1.00 91.62 101 SER A C 1
ATOM 773 O O . SER A 1 101 ? 1.635 -2.695 7.524 1.00 91.62 101 SER A O 1
ATOM 775 N N . ASN A 1 102 ? 2.244 -0.582 7.086 1.00 89.19 102 ASN A N 1
ATOM 776 C CA . ASN A 1 102 ? 3.257 -0.887 6.074 1.00 89.19 102 ASN A CA 1
ATOM 777 C C . ASN A 1 102 ? 4.681 -0.967 6.656 1.00 89.19 102 ASN A C 1
ATOM 779 O O . ASN A 1 102 ? 5.651 -0.888 5.903 1.00 89.19 102 ASN A O 1
ATOM 783 N N . LEU A 1 103 ? 4.801 -1.100 7.981 1.00 88.62 103 LEU A N 1
ATOM 784 C CA . LEU A 1 103 ? 6.083 -1.259 8.662 1.00 88.62 103 LEU A CA 1
ATOM 785 C C . LEU A 1 103 ? 6.828 -2.529 8.200 1.00 88.62 103 LEU A C 1
ATOM 787 O O . LEU A 1 103 ? 6.192 -3.512 7.801 1.00 88.62 103 LEU A O 1
ATOM 791 N N . PRO A 1 104 ? 8.170 -2.542 8.295 1.00 86.25 104 PRO A N 1
ATOM 792 C CA . PRO A 1 104 ? 8.973 -3.753 8.135 1.00 86.25 104 PRO A CA 1
ATOM 793 C C . PRO A 1 104 ? 8.523 -4.889 9.070 1.00 86.25 104 PRO A C 1
ATOM 795 O O . PRO A 1 104 ? 7.990 -4.641 10.149 1.00 86.25 104 PRO A O 1
ATOM 798 N N . GLU A 1 105 ? 8.779 -6.149 8.693 1.00 81.81 105 GLU A N 1
ATOM 799 C CA . GLU A 1 105 ? 8.325 -7.329 9.461 1.00 81.81 105 GLU A CA 1
ATOM 800 C C . GLU A 1 105 ? 8.745 -7.308 10.940 1.00 81.81 105 GLU A C 1
ATOM 802 O O . GLU A 1 105 ? 7.966 -7.713 11.802 1.00 81.81 105 GLU A O 1
ATOM 807 N N . ASP A 1 106 ? 9.959 -6.853 11.246 1.00 84.12 106 ASP A N 1
ATOM 808 C CA . ASP A 1 106 ? 10.451 -6.823 12.626 1.00 84.12 106 ASP A CA 1
ATOM 809 C C . ASP A 1 106 ? 9.744 -5.753 13.469 1.00 84.12 106 ASP A C 1
ATOM 811 O O . ASP A 1 106 ? 9.443 -5.992 14.639 1.00 84.12 106 ASP A O 1
ATOM 815 N N . ASP A 1 107 ? 9.381 -4.624 12.862 1.00 88.81 107 ASP A N 1
ATOM 816 C CA . ASP A 1 107 ? 8.624 -3.554 13.514 1.00 88.81 107 ASP A CA 1
ATOM 817 C C . ASP A 1 107 ? 7.144 -3.933 13.681 1.00 88.81 107 ASP A C 1
ATOM 819 O O . ASP A 1 107 ? 6.517 -3.574 14.678 1.00 88.81 107 ASP A O 1
ATOM 823 N N . ILE A 1 108 ? 6.583 -4.719 12.753 1.00 88.25 108 ILE A N 1
ATOM 824 C CA . ILE A 1 108 ? 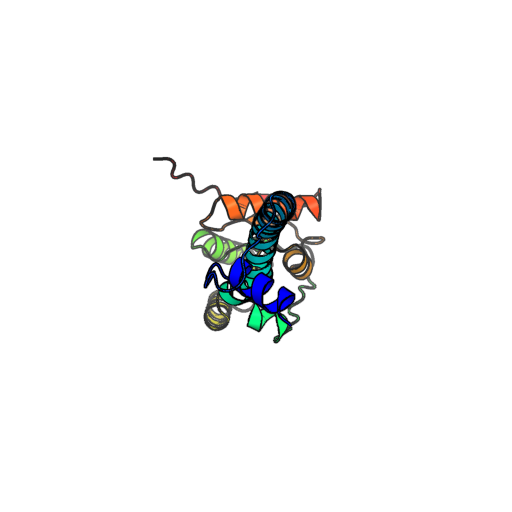5.239 -5.302 12.898 1.00 88.25 108 ILE A CA 1
ATOM 825 C C . ILE A 1 108 ? 5.178 -6.212 14.127 1.00 88.25 108 ILE A C 1
ATOM 827 O O . ILE A 1 108 ? 4.253 -6.079 14.923 1.00 88.25 108 ILE A O 1
ATOM 831 N N . LYS A 1 109 ? 6.181 -7.073 14.346 1.00 85.25 109 LYS A N 1
ATOM 832 C CA . LYS A 1 109 ? 6.235 -7.929 15.546 1.00 85.25 109 LYS A CA 1
ATOM 833 C C . LYS A 1 109 ? 6.316 -7.111 16.835 1.00 85.25 109 LYS A C 1
ATOM 835 O O . LYS A 1 109 ? 5.680 -7.460 17.828 1.00 85.25 109 LYS A O 1
ATOM 840 N N . GLN A 1 110 ? 7.085 -6.021 16.834 1.00 87.75 110 GLN A N 1
ATOM 841 C CA . GLN A 1 110 ? 7.155 -5.110 17.983 1.00 87.75 110 GLN A CA 1
ATOM 842 C C . GLN A 1 110 ? 5.810 -4.419 18.236 1.00 87.75 110 GLN A C 1
ATOM 844 O O . GLN A 1 110 ? 5.393 -4.270 19.386 1.00 87.75 110 GLN A O 1
ATOM 849 N N . LEU A 1 111 ? 5.114 -4.015 17.170 1.00 88.81 111 LEU A N 1
ATOM 850 C CA . LEU A 1 111 ? 3.779 -3.435 17.263 1.00 88.81 111 LEU A CA 1
ATOM 851 C C . LEU A 1 111 ? 2.775 -4.447 17.830 1.00 88.81 111 LEU A C 1
ATOM 853 O O . LEU A 1 111 ? 2.058 -4.108 18.767 1.00 88.81 111 LEU A O 1
ATOM 857 N N . GLU A 1 112 ? 2.762 -5.684 17.331 1.00 86.88 112 GLU A N 1
ATOM 858 C CA . GLU A 1 112 ? 1.930 -6.774 17.861 1.00 86.88 112 GLU A CA 1
ATOM 859 C C . GLU A 1 112 ? 2.192 -6.999 19.357 1.00 86.88 112 GLU A C 1
ATOM 861 O O . GLU A 1 112 ? 1.256 -6.997 20.155 1.00 86.88 112 GLU A O 1
ATOM 866 N N . GLN A 1 113 ? 3.462 -7.081 19.771 1.00 85.50 113 GLN A N 1
ATOM 867 C CA . GLN A 1 113 ? 3.827 -7.212 21.187 1.00 85.50 113 GLN A CA 1
ATOM 868 C C . GLN A 1 113 ? 3.335 -6.040 22.041 1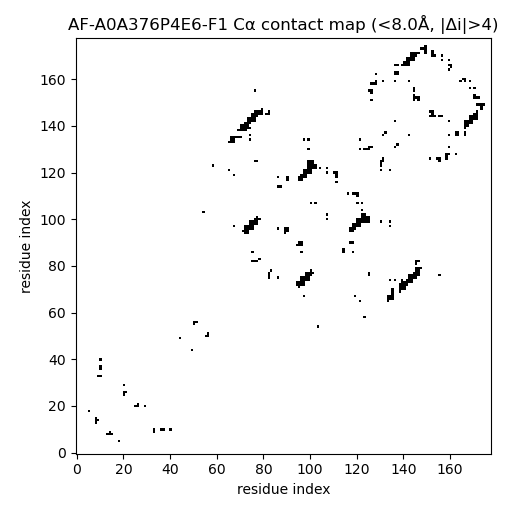.00 85.50 113 GLN A C 1
ATOM 870 O O . GLN A 1 113 ?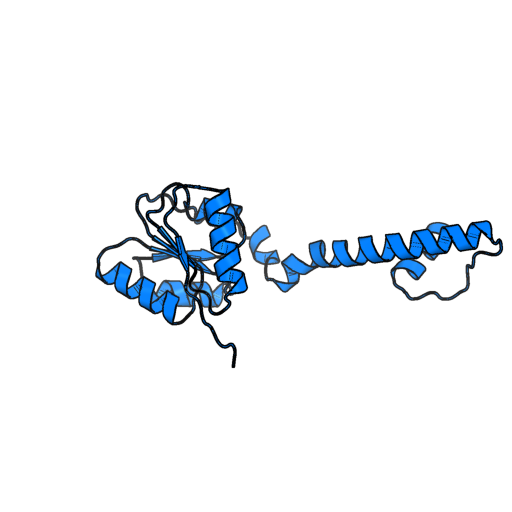 2.906 -6.238 23.177 1.00 85.50 113 GLN A O 1
ATOM 875 N N . ARG A 1 114 ? 3.392 -4.814 21.512 1.00 86.38 114 ARG A N 1
ATOM 876 C CA . ARG A 1 114 ? 2.945 -3.610 22.221 1.00 86.38 114 ARG A CA 1
ATOM 877 C C . ARG A 1 114 ? 1.424 -3.540 22.357 1.00 86.38 114 ARG A C 1
ATOM 879 O O . ARG A 1 114 ? 0.935 -3.016 23.357 1.00 86.38 114 ARG A O 1
ATOM 886 N N . LEU A 1 115 ? 0.686 -4.001 21.350 1.00 85.00 115 LEU A N 1
ATOM 887 C CA . LEU A 1 115 ? -0.778 -3.972 21.341 1.00 85.00 115 LEU A CA 1
ATOM 888 C C . LEU A 1 115 ? -1.399 -5.156 22.100 1.00 85.00 115 LEU A C 1
ATOM 890 O O . LEU A 1 115 ? -2.516 -5.025 22.612 1.00 85.00 115 LEU A O 1
ATOM 894 N N . GLY A 1 116 ? -0.666 -6.267 22.211 1.00 76.50 116 GLY A N 1
ATOM 895 C CA . GLY A 1 116 ? -1.114 -7.506 22.842 1.00 76.50 116 GLY A CA 1
ATOM 896 C C . GLY A 1 116 ? -2.187 -8.238 22.028 1.00 76.50 116 GLY A C 1
ATOM 897 O O . GLY A 1 116 ? -2.525 -7.849 20.913 1.00 76.50 116 GLY A O 1
ATOM 898 N N . ASP A 1 117 ? -2.776 -9.278 22.620 1.00 73.19 117 ASP A N 1
ATOM 899 C CA . ASP A 1 117 ? -3.690 -10.214 21.935 1.00 73.19 117 ASP A CA 1
ATOM 900 C C . ASP A 1 117 ? -5.030 -9.602 21.471 1.00 73.19 117 ASP A C 1
ATOM 902 O O . ASP A 1 117 ? -5.821 -10.255 20.789 1.00 73.19 117 ASP A O 1
ATOM 906 N N . ASN A 1 118 ? -5.311 -8.349 21.839 1.00 70.44 118 ASN A N 1
ATOM 907 C CA . ASN A 1 118 ? -6.583 -7.682 21.548 1.00 70.44 118 ASN A CA 1
ATOM 908 C C . ASN A 1 118 ? -6.591 -6.906 20.220 1.00 70.44 118 ASN A C 1
ATOM 910 O O . ASN A 1 118 ? -7.618 -6.314 19.880 1.00 70.44 118 ASN A O 1
ATOM 914 N N . ALA A 1 119 ? -5.487 -6.893 19.467 1.00 79.81 119 ALA A N 1
ATOM 915 C CA . ALA A 1 119 ? -5.440 -6.289 18.139 1.00 79.81 119 ALA A CA 1
ATOM 916 C C . ALA A 1 119 ? -4.799 -7.224 17.110 1.00 79.81 119 ALA A C 1
ATOM 918 O O . ALA A 1 119 ? -3.691 -7.713 17.310 1.00 79.81 119 ALA A O 1
ATOM 919 N N . ASP A 1 120 ? -5.470 -7.411 15.972 1.00 86.94 120 ASP A N 1
ATOM 920 C CA . ASP A 1 120 ? -4.855 -8.078 14.822 1.00 86.94 120 ASP A CA 1
ATOM 921 C C . ASP A 1 120 ? -4.047 -7.050 14.029 1.00 86.94 120 ASP A C 1
ATOM 923 O O . ASP A 1 120 ? -4.583 -5.994 13.681 1.00 86.94 120 ASP A O 1
ATOM 927 N N . VAL A 1 121 ? -2.801 -7.363 13.675 1.00 90.44 121 VAL A N 1
ATOM 928 C CA . VAL A 1 121 ? -2.001 -6.521 12.779 1.00 90.44 121 VAL A CA 1
ATOM 929 C C . VAL A 1 121 ? -1.920 -7.170 11.399 1.00 90.44 121 VAL A C 1
ATOM 931 O O . VAL A 1 121 ? -1.546 -8.332 11.242 1.00 90.44 121 VAL A O 1
ATOM 934 N N . ILE A 1 122 ? -2.295 -6.406 10.376 1.00 90.50 122 ILE A N 1
ATOM 935 C CA . ILE A 1 122 ? -2.217 -6.799 8.972 1.00 90.50 122 ILE A CA 1
ATOM 936 C C . ILE A 1 122 ? -1.104 -5.984 8.310 1.00 90.50 122 ILE A C 1
ATOM 938 O O . ILE A 1 122 ? -1.258 -4.771 8.124 1.00 90.50 122 ILE A O 1
ATOM 942 N N . PRO A 1 123 ? 0.008 -6.628 7.914 1.00 89.38 123 PRO A N 1
ATOM 943 C CA . PRO A 1 123 ? 1.062 -5.951 7.181 1.00 89.38 123 PRO A CA 1
ATOM 944 C C . PRO A 1 123 ? 0.579 -5.594 5.769 1.00 89.38 123 PRO A C 1
ATOM 946 O O . PRO A 1 123 ? 0.187 -6.456 4.974 1.00 89.38 123 PRO A O 1
ATOM 949 N N . GLY A 1 124 ? 0.611 -4.310 5.429 1.00 88.25 124 GLY A N 1
ATOM 950 C CA . GLY A 1 124 ? 0.203 -3.830 4.118 1.00 88.25 124 GLY A CA 1
ATOM 951 C C . GLY A 1 124 ? 0.005 -2.323 4.029 1.00 88.25 124 GLY A C 1
ATOM 952 O O . GLY A 1 124 ? -0.069 -1.611 5.023 1.00 88.25 124 GLY A O 1
ATOM 953 N N . ASP A 1 125 ? -0.086 -1.851 2.789 1.00 87.56 125 ASP A N 1
ATOM 954 C CA . ASP A 1 125 ? -0.442 -0.471 2.473 1.00 87.56 125 ASP A CA 1
ATOM 955 C C . ASP A 1 125 ? -1.960 -0.297 2.632 1.00 87.56 125 ASP A C 1
ATOM 957 O O . ASP A 1 125 ? -2.730 -1.086 2.085 1.00 87.56 125 ASP A O 1
ATOM 961 N N . SER A 1 126 ? -2.388 0.716 3.386 1.00 88.44 126 SER A N 1
ATOM 962 C CA . SER A 1 126 ? -3.815 1.009 3.599 1.00 88.44 126 SER A CA 1
ATOM 963 C C . SER A 1 126 ? -4.486 1.611 2.359 1.00 88.44 126 SER A C 1
ATOM 965 O O . SER A 1 126 ? -5.711 1.632 2.282 1.00 88.44 126 SER A O 1
ATOM 967 N N . ASN A 1 127 ? -3.694 2.045 1.376 1.00 86.81 127 ASN A N 1
ATOM 968 C CA . ASN A 1 127 ? -4.161 2.524 0.076 1.00 86.81 127 ASN A CA 1
ATOM 969 C C . ASN A 1 127 ? -4.515 1.373 -0.889 1.00 86.81 127 ASN A C 1
ATOM 971 O O . ASN A 1 127 ? -5.055 1.599 -1.967 1.00 86.81 127 ASN A O 1
ATOM 975 N N . ASP A 1 128 ? -4.192 0.127 -0.533 1.00 86.81 128 ASP A N 1
ATOM 976 C CA . ASP A 1 128 ? -4.434 -1.054 -1.360 1.00 86.81 128 ASP A CA 1
ATOM 977 C C . ASP A 1 128 ? -5.787 -1.692 -1.004 1.00 86.81 128 ASP A C 1
ATOM 979 O O . ASP A 1 128 ? -5.964 -2.274 0.072 1.00 86.81 128 ASP A O 1
ATOM 983 N N . SER A 1 129 ? -6.743 -1.646 -1.937 1.00 87.06 129 SER A N 1
ATOM 984 C CA . SER A 1 129 ? -8.085 -2.221 -1.769 1.00 87.06 129 SER A CA 1
ATOM 985 C C . SER A 1 129 ? -8.057 -3.708 -1.392 1.00 87.06 129 SER A C 1
ATOM 987 O O . SER A 1 129 ? -8.931 -4.192 -0.671 1.00 87.06 129 SER A O 1
ATOM 989 N N . SER A 1 130 ? -7.043 -4.460 -1.833 1.00 88.25 130 SER A N 1
ATOM 990 C CA . SER A 1 130 ? -6.907 -5.874 -1.471 1.00 88.25 130 SER A CA 1
ATOM 991 C C . SER A 1 130 ? -6.555 -6.057 0.009 1.00 88.25 130 SER A C 1
ATOM 993 O O . SER A 1 130 ? -7.043 -6.994 0.646 1.00 88.25 130 SER A O 1
ATOM 995 N N . VAL A 1 131 ? -5.767 -5.142 0.584 1.00 90.69 131 VAL A N 1
ATOM 996 C CA . VAL A 1 131 ? -5.415 -5.126 2.011 1.00 90.69 131 VAL A CA 1
ATOM 997 C C . VAL A 1 131 ? -6.619 -4.696 2.844 1.00 90.69 131 VAL A C 1
ATOM 999 O O . VAL A 1 131 ? -6.946 -5.373 3.817 1.00 90.69 131 VAL A O 1
ATOM 1002 N N . LEU A 1 132 ? -7.341 -3.652 2.423 1.00 90.25 132 LEU A N 1
ATOM 1003 C CA . LEU A 1 132 ? -8.589 -3.226 3.071 1.00 90.25 132 LEU A CA 1
ATOM 1004 C C . LEU A 1 132 ? -9.630 -4.356 3.101 1.00 90.25 132 LEU A C 1
ATOM 1006 O O . LEU A 1 132 ? -10.289 -4.587 4.118 1.00 90.25 132 LEU A O 1
ATOM 1010 N N . LYS A 1 133 ? -9.723 -5.138 2.018 1.00 90.56 133 LYS A N 1
ATOM 1011 C CA . LYS A 1 133 ? -10.593 -6.318 1.959 1.00 90.56 133 LYS A CA 1
ATOM 1012 C C . LYS A 1 133 ? -10.153 -7.409 2.933 1.00 90.56 133 LYS A C 1
ATOM 1014 O O . LYS A 1 133 ? -10.989 -7.968 3.640 1.00 90.56 133 LYS A O 1
ATOM 1019 N N . LYS A 1 134 ? -8.846 -7.693 3.014 1.00 90.31 134 LYS A N 1
ATOM 1020 C CA . LYS A 1 134 ? -8.278 -8.639 3.997 1.00 90.31 134 LYS A CA 1
ATOM 1021 C C . LYS A 1 134 ? -8.527 -8.194 5.440 1.00 90.31 134 LYS A C 1
ATOM 1023 O O . LYS A 1 134 ? -8.771 -9.046 6.292 1.00 90.31 134 LYS A O 1
ATOM 1028 N N . ALA A 1 135 ? -8.534 -6.886 5.691 1.00 91.12 135 ALA A N 1
ATOM 1029 C CA . ALA A 1 135 ? -8.891 -6.281 6.973 1.00 91.12 135 ALA A CA 1
ATOM 1030 C C . ALA A 1 135 ? -10.399 -6.282 7.269 1.00 91.12 135 ALA A C 1
ATOM 1032 O O . ALA A 1 135 ? -10.817 -5.871 8.350 1.00 91.12 135 ALA A O 1
ATOM 1033 N N . GLY A 1 136 ? -11.224 -6.763 6.335 1.00 90.56 136 GLY A N 1
ATOM 1034 C CA . GLY A 1 136 ? -12.660 -6.925 6.520 1.00 90.56 136 GLY A CA 1
ATOM 1035 C C . GLY A 1 136 ? -13.436 -5.613 6.516 1.00 90.56 136 GLY A C 1
ATOM 1036 O O . GLY A 1 136 ? -14.396 -5.498 7.278 1.00 90.56 136 GLY A O 1
ATOM 1037 N N . ILE A 1 137 ? -13.045 -4.649 5.676 1.00 91.19 137 ILE A N 1
ATOM 1038 C CA . ILE A 1 137 ? -13.711 -3.340 5.564 1.00 91.19 137 ILE A CA 1
ATOM 1039 C C . ILE A 1 137 ? -15.229 -3.435 5.346 1.00 91.19 137 ILE A C 1
ATOM 1041 O O . ILE A 1 137 ? -15.980 -2.677 5.947 1.00 91.19 137 ILE A O 1
ATOM 1045 N N . ASP A 1 138 ? -15.699 -4.442 4.607 1.00 88.88 138 ASP A N 1
ATOM 1046 C CA . ASP A 1 138 ? -17.127 -4.679 4.335 1.00 88.88 138 ASP A CA 1
ATOM 1047 C C . ASP A 1 138 ? -17.962 -4.949 5.603 1.00 88.88 138 ASP A C 1
ATOM 1049 O O . ASP A 1 138 ? -19.190 -4.937 5.573 1.00 88.88 138 ASP A O 1
ATOM 1053 N N . ARG A 1 139 ? -17.301 -5.282 6.718 1.00 87.31 139 ARG A N 1
ATOM 1054 C CA . ARG A 1 139 ? -17.929 -5.718 7.976 1.00 87.31 139 ARG A CA 1
ATOM 1055 C C . ARG A 1 139 ? -17.438 -4.924 9.183 1.00 87.31 139 ARG A C 1
ATOM 1057 O O . ARG A 1 139 ? -17.762 -5.297 10.315 1.00 87.31 139 ARG A O 1
ATOM 1064 N N . CYS A 1 140 ? -16.627 -3.892 8.959 1.00 90.56 140 CYS A N 1
ATOM 1065 C CA . CYS A 1 140 ? -16.125 -3.059 10.036 1.00 90.56 140 CYS A CA 1
ATOM 1066 C C . CYS A 1 140 ? -17.183 -2.034 10.458 1.00 90.56 140 CYS A C 1
ATOM 1068 O O . CYS A 1 140 ? -18.065 -1.645 9.693 1.00 90.56 140 CYS A O 1
ATOM 1070 N N . ARG A 1 141 ? -17.097 -1.599 11.711 1.00 91.44 141 ARG A N 1
ATOM 1071 C CA . ARG A 1 141 ? -17.947 -0.544 12.264 1.00 91.44 141 ARG A CA 1
ATOM 1072 C C . ARG A 1 141 ? -17.526 0.829 11.755 1.00 91.44 141 ARG A C 1
ATOM 1074 O O . ARG A 1 141 ? -18.371 1.684 11.489 1.00 91.44 141 ARG A O 1
ATOM 1081 N N . ALA A 1 142 ? -16.217 1.048 11.705 1.00 93.00 142 ALA A N 1
ATOM 1082 C CA . ALA A 1 142 ? -15.606 2.255 11.189 1.00 93.00 142 ALA A CA 1
ATOM 1083 C C . ALA A 1 142 ? -14.148 1.996 10.799 1.00 93.00 142 ALA A C 1
ATOM 1085 O O . ALA A 1 142 ? -13.479 1.135 11.382 1.00 93.00 142 ALA A O 1
ATOM 1086 N N . ILE A 1 143 ? -13.661 2.792 9.854 1.00 94.56 143 ILE A N 1
ATOM 1087 C CA . ILE A 1 143 ? -12.251 2.878 9.484 1.00 94.56 143 ILE A CA 1
ATOM 1088 C C . ILE A 1 143 ? -11.688 4.234 9.920 1.00 94.56 143 ILE A C 1
ATOM 1090 O O . ILE A 1 143 ? -12.310 5.276 9.704 1.00 94.56 143 ILE A O 1
ATOM 1094 N N . LEU A 1 144 ? -10.533 4.208 10.580 1.00 95.75 144 LEU A N 1
ATOM 1095 C CA . LEU A 1 144 ? -9.831 5.373 11.095 1.00 95.75 144 LEU A CA 1
ATOM 1096 C C . LEU A 1 144 ? -8.515 5.540 10.333 1.00 95.75 144 LEU A C 1
ATOM 1098 O O . LEU A 1 144 ? -7.599 4.736 10.497 1.00 95.75 144 LEU A O 1
ATOM 1102 N N . ALA A 1 145 ? -8.418 6.585 9.517 1.00 94.88 145 ALA A N 1
ATOM 1103 C CA . ALA A 1 145 ? -7.205 6.952 8.799 1.00 94.88 145 ALA A CA 1
ATOM 1104 C C . ALA A 1 145 ? -6.379 7.920 9.656 1.00 94.88 145 ALA A C 1
ATOM 1106 O O . ALA A 1 145 ? -6.717 9.099 9.762 1.00 94.88 145 ALA A O 1
ATOM 1107 N N . LEU A 1 146 ? -5.360 7.393 10.341 1.00 93.12 146 LEU A N 1
ATOM 1108 C CA . LEU A 1 146 ? -4.604 8.106 11.379 1.00 93.12 146 LEU A CA 1
ATOM 1109 C C . LEU A 1 146 ? -3.098 8.132 11.074 1.00 93.12 146 LEU A C 1
ATOM 1111 O O . LEU A 1 146 ? -2.282 8.093 11.993 1.00 93.12 146 LEU A O 1
ATOM 1115 N N . SER A 1 147 ? -2.715 8.158 9.798 1.00 87.31 147 SER A N 1
ATOM 1116 C CA . SER A 1 147 ? -1.327 8.382 9.381 1.00 87.31 147 SER A CA 1
ATOM 1117 C C . SER A 1 147 ? -0.894 9.820 9.680 1.00 87.31 147 SER A C 1
ATOM 1119 O O . SER A 1 147 ? -1.731 10.719 9.770 1.00 87.31 147 SER A O 1
ATOM 1121 N N . ASP A 1 148 ? 0.416 10.045 9.778 1.00 85.00 148 ASP A N 1
ATOM 1122 C CA . ASP A 1 148 ? 1.003 11.387 9.895 1.00 85.00 148 ASP A CA 1
ATOM 1123 C C . ASP A 1 148 ? 0.966 12.162 8.560 1.00 85.00 148 ASP A C 1
ATOM 1125 O O . ASP A 1 148 ? 1.252 13.355 8.523 1.00 85.00 148 ASP A O 1
ATOM 1129 N N . ASN A 1 149 ? 0.603 11.495 7.457 1.00 85.31 149 ASN A N 1
ATOM 1130 C CA . ASN A 1 149 ? 0.470 12.082 6.127 1.00 85.31 149 ASN A CA 1
ATOM 1131 C C . ASN A 1 149 ? -1.007 12.229 5.724 1.00 85.31 149 ASN A C 1
ATOM 1133 O O . ASN A 1 149 ? -1.703 11.241 5.473 1.00 85.31 149 ASN A O 1
ATOM 1137 N N . ASP A 1 150 ? -1.461 13.473 5.579 1.00 86.06 150 ASP A N 1
ATOM 1138 C CA . ASP A 1 150 ? -2.838 13.802 5.197 1.00 86.06 150 ASP A CA 1
ATOM 1139 C C . ASP A 1 150 ? -3.234 13.272 3.814 1.00 86.06 150 ASP A C 1
ATOM 1141 O O . ASP A 1 150 ? -4.391 12.901 3.601 1.00 86.06 150 ASP A O 1
ATOM 1145 N N . ALA A 1 151 ? -2.285 13.200 2.874 1.00 86.75 151 ALA A N 1
ATOM 1146 C CA . ALA A 1 151 ? -2.551 12.650 1.548 1.00 86.75 151 ALA A CA 1
ATOM 1147 C C . ALA A 1 151 ? -2.880 11.152 1.627 1.00 86.75 151 ALA A C 1
ATOM 1149 O O . ALA A 1 151 ? -3.811 10.695 0.960 1.00 86.75 151 ALA A O 1
ATOM 1150 N N . ASP A 1 152 ? -2.176 10.407 2.487 1.00 86.25 152 ASP A N 1
ATOM 1151 C CA . ASP A 1 152 ? -2.478 8.996 2.742 1.00 86.25 152 ASP A CA 1
ATOM 1152 C C . ASP A 1 152 ? -3.839 8.859 3.430 1.00 86.25 152 ASP A C 1
ATOM 1154 O O . ASP A 1 152 ? -4.660 8.041 3.020 1.00 86.25 152 ASP A O 1
ATOM 1158 N N . ASN A 1 153 ? -4.132 9.710 4.420 1.00 90.06 153 ASN A N 1
ATOM 1159 C CA . ASN A 1 153 ? -5.420 9.673 5.112 1.00 90.06 153 ASN A CA 1
ATOM 1160 C C . ASN A 1 153 ? -6.596 9.908 4.154 1.00 90.06 153 ASN A C 1
ATOM 1162 O O . ASN A 1 153 ? -7.589 9.177 4.195 1.00 90.06 153 ASN A O 1
ATOM 1166 N N . ALA A 1 154 ? -6.471 10.883 3.251 1.00 89.75 154 ALA A N 1
ATOM 1167 C CA . ALA A 1 154 ? -7.462 11.143 2.216 1.00 89.75 154 ALA A CA 1
ATOM 1168 C C . ALA A 1 154 ? -7.619 9.949 1.260 1.00 89.75 154 ALA A C 1
ATOM 1170 O O . ALA A 1 154 ? -8.745 9.564 0.932 1.00 89.75 154 ALA A O 1
ATOM 1171 N N . PHE A 1 155 ? -6.515 9.328 0.840 1.00 89.69 155 PHE A N 1
ATOM 1172 C CA . PHE A 1 155 ? -6.551 8.197 -0.085 1.00 89.69 155 PHE A CA 1
ATOM 1173 C C . PHE A 1 155 ? -7.204 6.952 0.531 1.00 89.69 155 PHE A C 1
ATOM 1175 O O . PHE A 1 155 ? -8.009 6.287 -0.130 1.00 89.69 155 PHE A O 1
ATOM 1182 N N . VAL A 1 156 ? -6.942 6.674 1.812 1.00 90.56 156 VAL A N 1
ATOM 1183 C CA . VAL A 1 156 ? -7.619 5.607 2.566 1.00 90.56 156 VAL A CA 1
ATOM 1184 C C . VAL A 1 156 ? -9.131 5.830 2.580 1.00 90.56 156 VAL A C 1
ATOM 1186 O O . VAL A 1 156 ? -9.890 4.895 2.333 1.00 90.56 156 VAL A O 1
ATOM 1189 N N . VAL A 1 157 ? -9.592 7.064 2.815 1.00 89.69 157 VAL A N 1
ATOM 1190 C CA . VAL A 1 157 ? -11.030 7.392 2.820 1.00 89.69 157 VAL A CA 1
ATOM 1191 C C . VAL A 1 157 ? -11.670 7.157 1.453 1.00 89.69 157 VAL A C 1
ATOM 1193 O O . VAL A 1 157 ? -12.772 6.611 1.382 1.00 89.69 157 VAL A O 1
ATOM 1196 N N . LEU A 1 158 ? -11.000 7.570 0.375 1.00 89.62 158 LEU A N 1
ATOM 1197 C CA . LEU A 1 158 ? -11.487 7.363 -0.989 1.00 89.62 158 LEU A CA 1
ATOM 1198 C C . LEU A 1 158 ? -11.572 5.871 -1.320 1.00 89.62 158 LEU A C 1
ATOM 1200 O O . LEU A 1 158 ? -12.615 5.409 -1.776 1.00 89.62 158 LEU A O 1
ATOM 1204 N N . SER A 1 159 ? -10.520 5.116 -1.000 1.00 88.12 159 SER A N 1
ATOM 1205 C CA . SER A 1 159 ? -10.467 3.663 -1.198 1.00 88.12 159 SER A CA 1
ATOM 1206 C C . SER A 1 159 ? -11.557 2.946 -0.398 1.00 88.12 159 SER A C 1
ATOM 1208 O O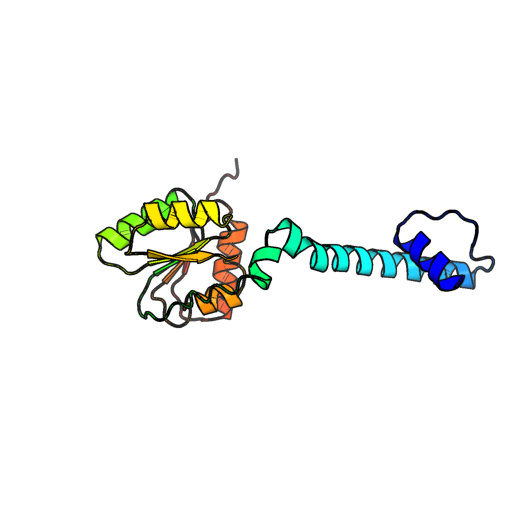 . SER A 1 159 ? -12.216 2.042 -0.903 1.00 88.12 159 SER A O 1
ATOM 1210 N N . ALA A 1 160 ? -11.801 3.385 0.839 1.00 88.25 160 ALA A N 1
ATOM 1211 C CA . ALA A 1 160 ? -12.861 2.854 1.684 1.00 88.25 160 ALA A CA 1
ATOM 1212 C C . ALA A 1 160 ? -14.257 3.097 1.098 1.00 88.25 160 ALA A C 1
ATOM 1214 O O . ALA A 1 160 ? -15.067 2.174 1.066 1.00 88.25 160 ALA A O 1
ATOM 1215 N N . LYS A 1 161 ? -14.526 4.314 0.608 1.00 86.62 161 LYS A N 1
ATOM 1216 C CA . LYS A 1 161 ? -15.814 4.682 -0.002 1.00 86.62 161 LYS A CA 1
ATOM 1217 C C . LYS A 1 161 ? -16.087 3.954 -1.313 1.00 86.62 161 LYS A C 1
ATOM 1219 O O . LYS A 1 161 ? -17.240 3.629 -1.576 1.00 86.62 161 LYS A O 1
ATOM 1224 N N . ASP A 1 162 ? -15.051 3.715 -2.114 1.00 86.88 162 ASP A N 1
ATOM 1225 C CA . ASP A 1 162 ? -15.164 2.959 -3.366 1.00 86.88 162 ASP A CA 1
ATOM 1226 C C . ASP A 1 162 ? -15.527 1.487 -3.104 1.00 86.88 162 ASP A C 1
ATOM 1228 O O . ASP A 1 162 ? -16.301 0.879 -3.839 1.00 86.88 162 ASP A O 1
ATOM 1232 N N . MET A 1 163 ? -15.026 0.924 -2.000 1.00 82.62 163 MET A N 1
ATOM 1233 C CA . MET A 1 163 ? -15.318 -0.455 -1.600 1.00 82.62 163 MET A CA 1
ATOM 1234 C C . MET A 1 163 ? -16.652 -0.611 -0.862 1.00 82.62 163 MET A C 1
ATOM 1236 O O . MET A 1 163 ? -17.359 -1.595 -1.068 1.00 82.62 163 MET A O 1
ATOM 1240 N N . SER A 1 164 ? -16.984 0.333 0.019 1.00 79.44 164 SER A N 1
ATOM 1241 C CA . SER A 1 164 ? -18.194 0.311 0.836 1.00 79.44 164 SER A CA 1
ATOM 1242 C C . SER A 1 164 ? -18.696 1.735 1.062 1.00 79.44 164 SER A C 1
ATOM 1244 O O . SER A 1 164 ? -18.129 2.497 1.845 1.00 79.44 164 SER A O 1
ATOM 1246 N N . SER A 1 165 ? -19.789 2.102 0.389 1.00 73.00 165 SER A N 1
ATOM 1247 C CA . SER A 1 165 ? -20.362 3.453 0.465 1.00 73.00 165 SER A CA 1
ATOM 1248 C C . SER A 1 165 ? -20.867 3.829 1.862 1.00 73.00 165 SER A C 1
ATOM 1250 O O . SER A 1 165 ? -20.908 5.013 2.197 1.00 73.00 165 SER A O 1
ATOM 1252 N N . ASP A 1 166 ? -21.227 2.828 2.669 1.00 79.06 166 ASP A N 1
ATOM 1253 C CA . ASP A 1 166 ? -21.901 3.001 3.960 1.00 79.06 166 ASP A CA 1
ATOM 1254 C C . ASP A 1 166 ? -20.942 2.902 5.157 1.00 79.06 166 ASP A C 1
ATOM 1256 O O . ASP A 1 166 ? -21.355 3.087 6.308 1.00 79.06 166 ASP A O 1
ATOM 1260 N N . VAL A 1 167 ? -19.654 2.618 4.919 1.00 84.31 167 VAL A N 1
ATOM 1261 C CA . VAL A 1 167 ? -18.672 2.527 6.001 1.00 84.31 167 VAL A CA 1
ATOM 1262 C C . VAL A 1 167 ? -18.462 3.898 6.643 1.00 84.31 167 VAL A C 1
ATOM 1264 O O . VAL A 1 167 ? -18.265 4.916 5.974 1.00 84.31 167 VAL A O 1
ATOM 1267 N N . LYS A 1 168 ? -18.491 3.944 7.977 1.00 87.88 168 LYS A N 1
ATOM 1268 C CA . LYS A 1 168 ? -18.155 5.167 8.708 1.00 87.88 168 LYS A CA 1
ATOM 1269 C C . LYS A 1 168 ? -16.653 5.395 8.625 1.00 87.88 168 LYS A C 1
ATOM 1271 O O . LYS A 1 168 ? -15.876 4.555 9.075 1.00 87.88 168 LYS A O 1
ATOM 1276 N N . THR A 1 169 ? -16.257 6.555 8.121 1.00 87.38 169 THR A N 1
ATOM 1277 C CA . THR A 1 169 ? -14.846 6.923 8.014 1.00 87.38 169 THR A CA 1
ATOM 1278 C C . THR A 1 169 ? -14.524 8.093 8.926 1.00 87.38 169 THR A C 1
ATOM 1280 O O . THR A 1 169 ? -15.219 9.108 8.916 1.00 87.38 169 THR A O 1
ATOM 1283 N N . VAL A 1 170 ? -13.450 7.953 9.696 1.00 87.50 170 VAL A N 1
ATOM 1284 C CA . VAL A 1 170 ? -12.841 9.026 10.483 1.00 87.50 170 VAL A CA 1
ATOM 1285 C C . VAL A 1 170 ? -11.432 9.219 9.946 1.00 87.50 170 VAL A C 1
ATOM 1287 O O . VAL A 1 170 ? -10.704 8.244 9.791 1.00 87.50 170 VAL A O 1
ATOM 1290 N N . LEU A 1 171 ? -11.037 10.453 9.661 1.00 89.00 171 LEU A N 1
ATOM 1291 C CA . LEU A 1 171 ? -9.658 10.761 9.304 1.00 89.00 171 LEU A CA 1
ATOM 1292 C C . LEU A 1 171 ? -9.090 11.804 10.257 1.00 89.00 171 LEU A C 1
ATOM 1294 O O . LEU A 1 171 ? -9.798 12.730 10.660 1.00 89.00 171 LEU A O 1
ATOM 1298 N N . ALA A 1 172 ? -7.823 11.641 10.614 1.00 83.06 172 ALA A N 1
ATOM 1299 C CA . ALA A 1 172 ? -7.046 12.717 11.198 1.00 83.06 172 ALA A CA 1
ATOM 1300 C C . ALA A 1 172 ? -6.545 13.635 10.079 1.00 83.06 172 ALA A C 1
ATOM 1302 O O . ALA A 1 172 ? -6.166 13.169 9.004 1.00 83.06 172 ALA A O 1
ATOM 1303 N N . VAL A 1 173 ? -6.562 14.936 10.352 1.00 78.50 173 VAL A N 1
ATOM 1304 C CA . VAL A 1 173 ? -5.956 15.960 9.502 1.00 78.50 173 VAL A CA 1
ATOM 1305 C C . VAL A 1 173 ? -4.918 16.662 10.359 1.00 78.50 173 VAL A C 1
ATOM 1307 O O . VAL A 1 173 ? -5.264 17.290 11.363 1.00 78.50 173 VAL A O 1
ATOM 1310 N N . SER A 1 174 ? -3.658 16.508 9.988 1.00 66.19 174 SER A N 1
ATOM 1311 C CA . SER A 1 174 ? -2.520 17.155 10.620 1.00 66.19 174 SER A CA 1
ATOM 1312 C C . SER A 1 174 ? -2.167 18.386 9.794 1.00 66.19 174 SER A C 1
ATOM 1314 O O . SER A 1 174 ? -1.187 18.403 9.056 1.00 66.19 174 SER A O 1
ATOM 1316 N N . ASP A 1 175 ? -2.989 19.432 9.904 1.00 59.94 175 ASP A N 1
ATOM 1317 C CA . ASP A 1 175 ? -2.705 20.694 9.227 1.00 59.94 175 ASP A CA 1
ATOM 1318 C C . ASP A 1 175 ? -1.433 21.321 9.823 1.00 59.94 175 ASP A C 1
ATOM 1320 O O . ASP A 1 175 ? -1.416 21.775 10.968 1.00 59.94 175 ASP A O 1
ATOM 1324 N N . SER A 1 176 ? -0.357 21.345 9.038 1.00 48.44 176 SER A N 1
ATOM 1325 C CA . SER A 1 176 ? 0.760 22.263 9.241 1.00 48.44 176 SER A CA 1
ATOM 1326 C C . SER A 1 176 ? 1.013 23.070 7.970 1.00 48.44 176 SER A C 1
ATOM 1328 O O . SER A 1 176 ? 2.123 23.081 7.435 1.00 48.44 176 SER A O 1
ATOM 1330 N N . LYS A 1 177 ? -0.004 23.771 7.458 1.00 44.56 177 LYS A N 1
ATOM 1331 C CA . LYS A 1 177 ? 0.271 24.994 6.697 1.00 44.56 177 LYS A CA 1
ATOM 1332 C C . LYS A 1 177 ? 0.678 26.097 7.671 1.00 44.56 177 LYS A C 1
ATOM 1334 O O . LYS A 1 177 ? -0.160 26.849 8.164 1.00 44.56 177 LYS A O 1
ATOM 1339 N N . THR A 1 178 ? 1.981 26.175 7.921 1.00 37.81 178 THR A N 1
ATOM 1340 C CA . THR A 1 178 ? 2.642 27.414 8.356 1.00 37.81 178 THR A CA 1
ATOM 1341 C C . THR A 1 178 ? 3.471 27.938 7.202 1.00 37.81 178 THR A C 1
ATOM 1343 O O . THR A 1 178 ? 4.117 27.097 6.537 1.00 37.81 178 THR A O 1
#

Secondary structure (DSSP, 8-state):
-HHHHHHHHHHTT---SSS---SHHHHHHHHHHHHHHHHHHHHHHHHHHHHHHTTTHHHHH---------SS-EEEE--SHHHHHHHHHHHHTT--EEEEE---HHHHHHHHHHH-TTEEEEES-TT-HHHHHHTTGGG-SEEEE--S-HHHHHHHHHHHHHH-TT-EEEE-------

Foldseek 3Di:
DVVVVCLVCLLVVNCPVPDDDPDPVSNVVSVVSSVVSVVVVVVVCCVVCVCVVLVNVCVVVDPPLLQDDDFAAEEEEEDDPVSLVVLQVCVVVVGAYEYEYQDDPVVQVVSCVSSDPRYHYQHDQLLDLVSCVSSVLVRYQAYEAEHPDPVSQVSSVVSSCVVPVPHHYHYDDPDDPD

pLDDT: mean 83.6, std 12.79, range [37.81, 95.75]

Solvent-accessible surface area (backbone atoms only — not comparable to full-atom values): 10021 Å² total; per-residue (Å²): 106,72,68,60,52,54,50,50,34,54,58,71,70,65,57,90,69,88,75,74,68,86,47,73,68,47,40,57,50,49,54,53,50,47,58,56,40,42,55,53,49,55,55,49,47,47,68,65,44,43,42,54,77,68,58,38,59,55,61,74,73,54,77,76,80,68,61,51,83,73,66,69,26,37,35,37,30,38,76,30,75,67,28,50,54,49,53,52,55,38,42,76,69,72,40,48,38,36,34,28,30,69,60,56,73,72,55,45,53,51,48,44,66,72,61,37,96,60,39,51,76,36,80,32,55,60,72,36,66,71,46,40,54,34,65,22,55,93,42,35,60,30,41,35,23,27,38,88,44,49,68,59,17,53,44,29,51,52,49,46,43,75,77,33,79,82,56,43,74,45,66,49,76,76,86,74,92,120

Sequence (178 aa):
MTAFYFSIETMSTVGYGDIVPVSESARLFTISVIISGITVFATSMTSIFGPLIRGGFNKLVKGNNHTMHRKDHFIVCGHSILAINTILQLNQRGQNVTVISNLPEDDIKQLEQRLGDNADVIPGDSNDSSVLKKAGIDRCRAILALSDNDADNAFVVLSAKDMSSDVKTVLAVSDSKT

InterPro domains:
  IPR003148 Regulator of K+ conductance, N-terminal lobe [PF02254] (74-176)
  IPR003148 Regulator of K+ conductance, N-terminal lobe [PS51201] (71-178)
  IPR013099 Potassium channel domain [PF07885] (2-49)
  IPR036291 NAD(P)-binding domain superfamily [SSF51735] (70-176)
  IPR050721 Trk/Ktr/HKT Potassium Transport [PTHR43833] (1-177)